Protein AF-A0A9E5R9G7-F1 (afdb_monomer)

Secondary structure (DSSP, 8-state):
--EEE-TTS-HHHHHHHHHHHHHTT---EEESS-----HHHHHHHBPPTT--TTT--TTEEEEEES--HHHH-HHHHHHHHHHHHHTPEEEEEESS--GGGG---SSS---EEEEE--TT-HHHHHHHHHHHHHHHS---HHHHTT-TTHHHHHHHHTTSPP-TTSHHHHHHHHH-SEEEEEE--TT--HHHHHHHHHHHHHHHHHHT-SSSTT-EEEE---

Structure (mmCIF, N/CA/C/O backbone):
data_AF-A0A9E5R9G7-F1
#
_entry.id   AF-A0A9E5R9G7-F1
#
loop_
_atom_site.group_PDB
_atom_site.id
_atom_site.type_symbol
_atom_site.label_atom_id
_atom_site.label_alt_id
_atom_site.label_comp_id
_atom_site.label_asym_id
_atom_site.label_entity_id
_atom_site.label_seq_id
_atom_site.pdbx_PDB_ins_code
_atom_site.Cartn_x
_atom_site.Cartn_y
_atom_site.Cartn_z
_atom_site.occupancy
_atom_site.B_iso_or_equiv
_atom_site.auth_seq_id
_atom_site.auth_comp_id
_atom_site.auth_asym_id
_atom_site.auth_atom_id
_atom_site.pdbx_PDB_model_num
ATOM 1 N N . MET A 1 1 ? -28.886 3.878 21.773 1.00 83.25 1 MET A N 1
ATOM 2 C CA . MET A 1 1 ? -27.553 3.932 22.419 1.00 83.25 1 MET A CA 1
ATOM 3 C C . MET A 1 1 ? -26.495 3.639 21.366 1.00 83.25 1 MET A C 1
ATOM 5 O O . MET A 1 1 ? -26.815 2.933 20.422 1.00 83.25 1 MET A O 1
ATOM 9 N N . GLY A 1 2 ? -25.285 4.171 21.476 1.00 92.81 2 GLY A N 1
ATOM 10 C CA . GLY A 1 2 ? -24.164 3.825 20.600 1.00 92.81 2 GLY A CA 1
ATOM 11 C C . GLY A 1 2 ? -22.859 3.977 21.368 1.00 92.81 2 GLY A C 1
ATOM 12 O O . GLY A 1 2 ? -22.852 4.651 22.399 1.00 92.81 2 GLY A O 1
ATOM 13 N N . ALA A 1 3 ? -21.794 3.341 20.895 1.00 94.75 3 AL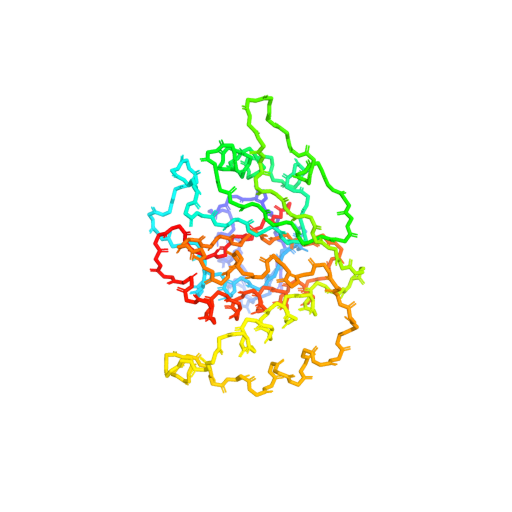A A N 1
ATOM 14 C CA . ALA A 1 3 ? -20.479 3.437 21.513 1.00 94.75 3 ALA A CA 1
ATOM 15 C C . ALA A 1 3 ? -19.427 3.873 20.499 1.00 94.75 3 ALA A C 1
ATOM 17 O O . ALA A 1 3 ? -19.496 3.516 19.324 1.00 94.75 3 ALA A O 1
ATOM 18 N N . VAL A 1 4 ? -18.449 4.635 20.980 1.00 93.81 4 VAL A N 1
ATOM 19 C CA . VAL A 1 4 ? -17.261 5.024 20.224 1.00 93.81 4 VAL A CA 1
ATOM 20 C C . VAL A 1 4 ? -16.042 4.564 21.009 1.00 93.81 4 VAL A C 1
ATOM 22 O O . VAL A 1 4 ? -15.953 4.834 22.206 1.00 93.81 4 VAL A O 1
ATOM 25 N N . ALA A 1 5 ? -15.126 3.870 20.343 1.00 93.62 5 ALA A N 1
ATOM 26 C CA . ALA A 1 5 ? -13.900 3.349 20.938 1.00 93.62 5 ALA A CA 1
ATOM 27 C C . ALA A 1 5 ? -12.665 3.765 20.138 1.00 93.62 5 ALA A C 1
ATOM 29 O O . ALA A 1 5 ? -12.745 4.006 18.936 1.00 93.62 5 ALA A O 1
ATOM 30 N N . GLY A 1 6 ? -11.520 3.841 20.813 1.00 91.00 6 GLY A N 1
ATOM 31 C CA . GLY A 1 6 ? -10.232 4.117 20.182 1.00 91.00 6 GLY A CA 1
ATOM 32 C C . GLY A 1 6 ? -9.330 2.885 20.117 1.00 91.00 6 GLY A C 1
ATOM 33 O O . GLY A 1 6 ? -9.597 1.890 20.793 1.00 91.00 6 GLY A O 1
ATOM 34 N N . PRO A 1 7 ? -8.226 2.967 19.357 1.00 86.50 7 PRO A N 1
ATOM 35 C CA . PRO A 1 7 ? -7.309 1.846 19.131 1.00 86.50 7 PRO A CA 1
ATOM 36 C C . PRO A 1 7 ? -6.509 1.427 20.375 1.00 86.50 7 PRO A C 1
ATOM 38 O O . PRO A 1 7 ? -5.865 0.386 20.368 1.00 86.50 7 PRO A O 1
ATOM 41 N N . MET A 1 8 ? -6.543 2.221 21.450 1.00 90.31 8 MET A N 1
ATOM 42 C CA . MET A 1 8 ? -5.817 1.937 22.695 1.00 90.31 8 MET A CA 1
ATOM 43 C C . MET A 1 8 ? -6.514 0.909 23.599 1.00 90.31 8 MET A C 1
ATOM 45 O O . MET A 1 8 ? -5.930 0.498 24.600 1.00 90.31 8 MET A O 1
ATOM 49 N N . LEU A 1 9 ? -7.760 0.530 23.295 1.00 93.25 9 LEU A N 1
ATOM 50 C CA . LEU A 1 9 ? -8.469 -0.509 24.040 1.00 93.25 9 LEU A CA 1
ATOM 51 C C . LEU A 1 9 ? -7.987 -1.901 23.629 1.00 93.25 9 LEU A C 1
ATOM 53 O O . LEU A 1 9 ? -7.652 -2.137 22.468 1.00 93.25 9 LEU A O 1
ATOM 57 N N . SER A 1 10 ? -7.979 -2.829 24.587 1.00 95.06 10 SER A N 1
ATOM 58 C CA . SER A 1 10 ? -7.677 -4.230 24.300 1.00 95.06 10 SER A CA 1
ATOM 59 C C . SER A 1 10 ? -8.765 -4.862 23.424 1.00 95.06 10 SER A C 1
ATOM 61 O O . SER A 1 10 ? -9.901 -4.381 23.363 1.00 95.06 10 SER A O 1
ATOM 63 N N . ASN A 1 11 ? -8.437 -5.969 22.753 1.00 93.88 11 ASN A N 1
ATOM 64 C CA . ASN A 1 11 ? -9.429 -6.714 21.974 1.00 93.88 11 ASN A CA 1
ATOM 65 C C . ASN A 1 11 ? -10.562 -7.237 22.869 1.00 93.88 11 ASN A C 1
ATOM 67 O O . ASN A 1 11 ? -11.709 -7.296 22.432 1.00 93.88 11 ASN A O 1
ATOM 71 N N . GLU A 1 12 ? -10.245 -7.584 24.115 1.00 96.94 12 GLU A N 1
ATOM 72 C CA . GLU A 1 12 ? -11.189 -8.006 25.143 1.00 96.94 12 GLU A CA 1
ATOM 73 C C . GLU A 1 12 ? -12.138 -6.863 25.533 1.00 96.94 12 GLU A C 1
ATOM 75 O O . GLU A 1 12 ? -13.352 -7.051 25.509 1.00 96.94 12 GLU A O 1
ATOM 80 N N . ASP A 1 13 ? -11.622 -5.658 25.794 1.00 96.31 13 ASP A N 1
ATOM 81 C CA . ASP A 1 13 ? -12.456 -4.491 26.124 1.00 96.31 13 ASP A CA 1
ATOM 82 C C . ASP A 1 13 ? -13.362 -4.088 24.953 1.00 96.31 13 ASP A C 1
ATOM 84 O O . ASP A 1 13 ? -14.533 -3.751 25.143 1.00 96.31 13 ASP A O 1
ATOM 88 N N . LEU A 1 14 ? -12.836 -4.135 23.723 1.00 94.94 14 LEU A N 1
ATOM 89 C CA . LEU A 1 14 ? -13.618 -3.882 22.511 1.00 94.94 14 LEU A CA 1
ATOM 90 C C . LEU A 1 14 ? -14.724 -4.928 22.328 1.00 94.94 14 LEU A C 1
ATOM 92 O O . LEU A 1 14 ? -15.830 -4.587 21.894 1.00 94.94 14 LEU A O 1
ATOM 96 N N . TRP A 1 15 ? -14.447 -6.187 22.672 1.00 94.94 15 TRP A N 1
ATOM 97 C CA . TRP A 1 15 ? -15.437 -7.257 22.647 1.00 94.94 15 TRP A CA 1
ATOM 98 C C . TRP A 1 15 ? -16.536 -7.024 23.688 1.00 94.94 15 TRP A C 1
ATOM 100 O O . TRP A 1 15 ? -17.712 -7.040 23.332 1.00 94.94 15 TRP A O 1
ATOM 110 N N . GLU A 1 16 ? -16.183 -6.712 24.934 1.00 96.38 16 GLU A N 1
ATOM 111 C CA . GLU A 1 16 ? -17.160 -6.421 25.993 1.00 96.38 16 GLU A CA 1
ATOM 112 C C . GLU A 1 16 ? -18.019 -5.192 25.667 1.00 96.38 16 GLU A C 1
ATOM 114 O O . GLU A 1 16 ? -19.243 -5.209 25.829 1.00 96.38 16 GLU A O 1
ATOM 119 N N . LEU A 1 17 ? -17.409 -4.132 25.129 1.00 95.25 17 LEU A N 1
ATOM 120 C CA . LEU A 1 17 ? -18.133 -2.940 24.693 1.00 95.25 17 LEU A CA 1
ATOM 121 C C . LEU A 1 17 ? -19.161 -3.272 23.607 1.00 95.25 17 LEU A C 1
ATOM 123 O O . LEU A 1 17 ? -20.297 -2.794 23.659 1.00 95.25 17 LEU A O 1
ATOM 127 N N . ARG A 1 18 ? -18.781 -4.108 22.635 1.00 95.44 18 ARG A N 1
ATOM 128 C CA . ARG A 1 18 ? -19.701 -4.605 21.611 1.00 95.44 18 ARG A CA 1
ATOM 129 C C . ARG A 1 18 ? -20.856 -5.383 22.242 1.00 95.44 18 ARG A C 1
ATOM 131 O O . ARG A 1 18 ? -22.008 -5.090 21.924 1.00 95.44 18 ARG A O 1
ATOM 138 N N . GLN A 1 19 ? -20.565 -6.322 23.141 1.00 96.19 19 GLN A N 1
ATOM 139 C CA . GLN A 1 19 ? -21.587 -7.128 23.814 1.00 96.19 19 GLN A CA 1
ATOM 140 C C . GLN A 1 19 ? -22.582 -6.245 24.580 1.00 96.19 19 GLN A C 1
ATOM 142 O O . GLN A 1 19 ? -23.789 -6.453 24.480 1.00 96.19 19 GLN A O 1
ATOM 147 N N . LEU A 1 20 ? -22.102 -5.217 25.288 1.00 95.50 20 LEU A N 1
ATOM 148 C CA . LEU A 1 20 ? -22.949 -4.258 26.000 1.00 95.50 20 LEU A CA 1
ATOM 149 C C . LEU A 1 20 ? -23.896 -3.502 25.053 1.00 95.50 20 LEU A C 1
ATOM 151 O O . LEU A 1 20 ? -25.087 -3.371 25.341 1.00 95.50 20 LEU A O 1
ATOM 155 N N . VAL A 1 21 ? -23.381 -3.007 23.923 1.00 96.56 21 VAL A N 1
ATOM 156 C CA . VAL A 1 21 ? -24.174 -2.273 22.918 1.00 96.56 21 VAL A CA 1
ATOM 157 C C . VAL A 1 21 ? -25.236 -3.174 22.282 1.00 96.56 21 VAL A C 1
ATOM 159 O O . VAL A 1 21 ? -26.380 -2.743 22.108 1.00 96.56 21 VAL A O 1
ATOM 162 N N . GLU A 1 22 ? -24.886 -4.427 21.988 1.00 96.25 22 GLU A N 1
ATOM 163 C CA . GLU A 1 22 ? -25.811 -5.418 21.432 1.00 96.25 22 GLU A CA 1
ATOM 164 C C . GLU A 1 22 ? -26.895 -5.828 22.448 1.00 96.25 22 GLU A C 1
ATOM 166 O O . GLU A 1 22 ? -28.068 -5.925 22.083 1.00 96.25 22 GLU A O 1
ATOM 171 N N . GLN A 1 23 ? -26.553 -5.984 23.734 1.00 96.44 23 GLN A N 1
ATOM 172 C CA . GLN A 1 23 ? -27.505 -6.347 24.798 1.00 96.44 23 GLN A CA 1
ATOM 173 C C . GLN A 1 23 ? -28.609 -5.306 25.015 1.00 96.44 23 GLN A C 1
ATOM 175 O O . GLN A 1 23 ? -29.734 -5.662 25.365 1.00 96.44 23 GLN A O 1
ATOM 180 N N . VAL A 1 24 ? -28.324 -4.025 24.772 1.00 95.25 24 VAL A N 1
ATOM 181 C CA . VAL A 1 24 ? -29.332 -2.950 24.824 1.00 95.25 24 VAL A CA 1
ATOM 182 C C . VAL A 1 24 ? -30.081 -2.764 23.495 1.00 95.25 24 VAL A C 1
ATOM 184 O O . VAL A 1 24 ? -30.788 -1.770 23.316 1.00 95.25 24 VAL A O 1
ATOM 187 N N . GLY A 1 25 ? -29.924 -3.699 22.551 1.00 95.88 25 GLY A N 1
ATOM 188 C CA . GLY A 1 25 ? -30.630 -3.718 21.270 1.00 95.88 25 GLY A CA 1
ATOM 189 C C . GLY A 1 25 ? -30.097 -2.727 20.235 1.00 95.88 25 GLY A C 1
ATOM 190 O O . GLY A 1 25 ? -30.850 -2.305 19.358 1.00 95.88 25 GLY A O 1
ATOM 191 N N . SER A 1 26 ? -28.830 -2.314 20.329 1.00 95.94 26 SER A N 1
ATOM 192 C CA . SER A 1 26 ? -28.201 -1.412 19.360 1.00 95.94 26 SER A CA 1
ATOM 193 C C . SER A 1 26 ? -27.065 -2.088 18.596 1.00 95.94 26 SER A C 1
ATOM 195 O O . SER A 1 26 ? -26.476 -3.059 19.051 1.00 95.94 26 SER A O 1
ATOM 197 N N . GLN A 1 27 ? -26.740 -1.544 17.425 1.00 93.25 27 GLN A N 1
ATOM 198 C CA . GLN A 1 27 ? -25.591 -1.947 16.604 1.00 93.25 27 GLN A CA 1
ATOM 199 C C . GLN A 1 27 ? -24.703 -0.749 16.227 1.00 93.25 27 GLN A C 1
ATOM 201 O O . GLN A 1 27 ? -23.824 -0.853 15.378 1.00 93.25 27 GLN A O 1
ATOM 206 N N . HIS A 1 28 ? -24.935 0.416 16.842 1.00 95.00 28 HIS A N 1
ATOM 207 C CA . HIS A 1 28 ? -24.196 1.638 16.536 1.00 95.00 28 HIS A CA 1
ATOM 208 C C . HIS A 1 28 ? -22.829 1.638 17.227 1.00 95.00 28 HIS A C 1
ATOM 210 O O . HIS A 1 28 ? -22.699 2.091 18.368 1.00 95.00 28 HIS A O 1
ATOM 216 N N . LEU A 1 29 ? -21.822 1.137 16.515 1.00 92.38 29 LEU A N 1
ATOM 217 C CA . LEU A 1 29 ? -20.419 1.157 16.915 1.00 92.38 29 LEU A CA 1
ATOM 218 C C . LEU A 1 29 ? -19.639 2.114 16.012 1.00 92.38 29 LEU A C 1
ATOM 220 O O . LEU A 1 29 ? -19.759 2.063 14.790 1.00 92.38 29 LEU A O 1
ATOM 224 N N . GLY A 1 30 ? -18.843 2.983 16.625 1.00 90.56 30 GLY A N 1
ATOM 225 C CA . GLY A 1 30 ? -17.926 3.889 15.948 1.00 90.56 30 GLY A CA 1
ATOM 226 C C . GLY A 1 30 ? -16.498 3.720 16.454 1.00 90.56 30 GLY A C 1
ATOM 227 O O . GLY A 1 30 ? -16.266 3.315 17.593 1.00 90.56 30 GLY A O 1
ATOM 228 N N . VAL A 1 31 ? -15.537 4.073 15.607 1.00 89.38 31 VAL A N 1
ATOM 229 C CA . VAL A 1 31 ? -14.124 4.184 15.977 1.00 89.38 31 VAL A CA 1
ATOM 230 C C . VAL A 1 31 ? -13.721 5.652 15.961 1.00 89.38 31 VAL A C 1
ATOM 232 O O . VAL A 1 31 ? -14.108 6.392 15.056 1.00 89.38 31 VAL A O 1
ATOM 235 N N . TYR A 1 32 ? -12.950 6.076 16.960 1.00 88.88 32 TYR A N 1
ATOM 236 C CA . TYR A 1 32 ? -12.326 7.392 16.981 1.00 88.88 32 TYR A CA 1
ATOM 237 C C . TYR A 1 32 ? -10.899 7.331 17.560 1.00 88.88 32 TYR A C 1
ATOM 239 O O . TYR A 1 32 ? -10.727 6.831 18.674 1.00 88.88 32 TYR A O 1
ATOM 247 N N . PRO A 1 33 ? -9.893 7.894 16.867 1.00 87.94 33 PRO A N 1
ATOM 248 C CA . PRO A 1 33 ? -9.988 8.503 15.539 1.00 87.94 33 PRO A CA 1
ATOM 249 C C . PRO A 1 33 ? -10.172 7.440 14.445 1.00 87.94 33 PRO A C 1
ATOM 251 O O . PRO A 1 33 ? -9.578 6.369 14.500 1.00 87.94 33 PRO A O 1
ATOM 254 N N . ALA A 1 34 ? -11.006 7.732 13.446 1.00 86.56 34 ALA A N 1
ATOM 255 C CA . ALA A 1 34 ? -11.108 6.905 12.249 1.00 86.56 34 ALA A CA 1
ATOM 256 C C . ALA A 1 34 ? -10.069 7.396 11.236 1.00 86.56 34 ALA A C 1
ATOM 258 O O . ALA A 1 34 ? -10.268 8.421 10.586 1.00 86.56 34 ALA A O 1
ATOM 259 N N . THR A 1 35 ? -8.945 6.687 11.153 1.00 83.19 35 THR A N 1
ATOM 260 C CA . THR A 1 35 ? -7.810 7.029 10.280 1.00 83.19 35 THR A CA 1
ATOM 261 C C . THR A 1 35 ? -7.771 6.183 9.007 1.00 83.19 35 THR A C 1
ATOM 263 O O . THR A 1 35 ? -7.131 6.576 8.037 1.00 83.19 35 THR A O 1
ATOM 266 N N . MET A 1 36 ? -8.488 5.052 8.973 1.00 88.00 36 MET A N 1
ATOM 267 C CA . MET A 1 36 ? -8.476 4.098 7.860 1.00 88.00 36 MET A CA 1
ATOM 268 C C . MET A 1 36 ? -9.862 3.511 7.561 1.00 88.00 36 MET A C 1
ATOM 270 O O . MET A 1 36 ? -10.744 3.451 8.417 1.00 88.00 36 MET A O 1
ATOM 274 N N . SER A 1 37 ? -10.030 3.027 6.333 1.00 90.88 37 SER A N 1
ATOM 275 C CA . SER A 1 37 ? -11.251 2.414 5.785 1.00 90.88 37 SER A CA 1
ATOM 276 C C . SER A 1 37 ? -10.901 1.384 4.694 1.00 90.88 37 SER A C 1
ATOM 278 O O . SER A 1 37 ? -9.733 1.226 4.344 1.00 90.88 37 SER A O 1
ATOM 280 N N . GLY A 1 38 ? -11.889 0.674 4.137 1.00 89.00 38 GLY A N 1
ATOM 281 C CA . GLY A 1 38 ? -11.654 -0.295 3.053 1.00 89.00 38 GLY A CA 1
ATOM 282 C C . GLY A 1 38 ? -11.053 -1.627 3.521 1.00 89.00 38 GLY A C 1
ATOM 283 O O . GLY A 1 38 ? -10.387 -2.322 2.750 1.00 89.00 38 GLY A O 1
ATOM 284 N N . TRP A 1 39 ? -11.260 -1.991 4.791 1.00 89.56 39 TRP A N 1
ATOM 285 C CA . TRP A 1 39 ? -10.714 -3.211 5.397 1.00 89.56 39 TRP A CA 1
ATOM 286 C C . TRP A 1 39 ? -11.217 -4.497 4.726 1.00 89.56 39 TRP A C 1
ATOM 288 O O . TRP A 1 39 ? -10.521 -5.512 4.707 1.00 89.56 39 TRP A O 1
ATOM 298 N N . GLU A 1 40 ? -12.399 -4.450 4.110 1.00 92.94 40 GLU A N 1
ATOM 299 C CA . GLU A 1 40 ? -12.952 -5.545 3.315 1.00 92.94 40 GLU A CA 1
ATOM 300 C C . GLU A 1 40 ? -12.032 -5.959 2.155 1.00 92.94 40 GLU A C 1
ATOM 302 O O . GLU A 1 40 ? -12.015 -7.127 1.768 1.00 92.94 40 GLU A O 1
ATOM 307 N N . VAL A 1 41 ? -11.218 -5.033 1.634 1.00 94.31 41 VAL A N 1
ATOM 308 C CA . VAL A 1 41 ? -10.246 -5.325 0.573 1.00 94.31 41 VAL A CA 1
ATOM 309 C C . VAL A 1 41 ? -9.054 -6.104 1.130 1.00 94.31 41 VAL A C 1
ATOM 311 O O . VAL A 1 41 ? -8.591 -7.060 0.510 1.00 94.31 41 VAL A O 1
ATOM 314 N N . VAL A 1 42 ? -8.594 -5.771 2.338 1.00 92.81 42 VAL A N 1
ATOM 315 C CA . VAL A 1 42 ? -7.483 -6.468 3.015 1.00 92.81 42 VAL A CA 1
ATOM 316 C C . VAL A 1 42 ? -7.830 -7.931 3.269 1.00 92.81 42 VAL A C 1
ATOM 318 O O . VAL A 1 42 ? -6.979 -8.802 3.122 1.00 92.81 42 VAL A O 1
ATOM 321 N N . GLN A 1 43 ? -9.091 -8.233 3.578 1.00 91.62 43 GLN A N 1
ATOM 322 C CA . GLN A 1 43 ? -9.544 -9.617 3.739 1.00 91.62 43 GLN A CA 1
ATOM 323 C C . GLN A 1 43 ? -9.424 -10.446 2.449 1.00 91.62 43 GLN A C 1
ATOM 325 O O . GLN A 1 43 ? -9.333 -11.669 2.519 1.00 91.62 43 GLN A O 1
ATOM 330 N N . GLN A 1 44 ? -9.416 -9.796 1.282 1.00 92.12 44 GLN A N 1
ATOM 331 C CA . GLN A 1 44 ? -9.349 -10.454 -0.025 1.00 92.12 44 GLN A CA 1
ATOM 332 C C . GLN A 1 44 ? -7.919 -10.536 -0.567 1.00 92.12 44 GLN A C 1
ATOM 334 O O . GLN A 1 44 ? -7.534 -11.555 -1.138 1.00 92.12 44 GLN A O 1
ATOM 339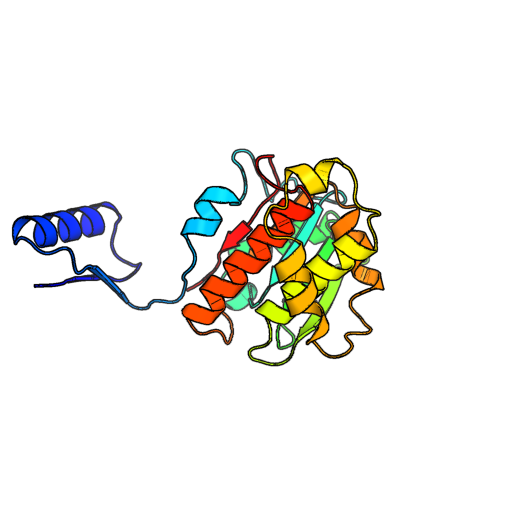 N N . VAL A 1 45 ? -7.138 -9.461 -0.411 1.00 95.56 45 VAL A N 1
ATOM 340 C CA . VAL A 1 45 ? -5.818 -9.304 -1.052 1.00 95.56 45 VAL A CA 1
ATOM 341 C C . VAL A 1 45 ? -4.693 -8.956 -0.078 1.00 95.56 45 VAL A C 1
ATOM 343 O O . VAL A 1 45 ? -3.609 -8.556 -0.503 1.00 95.56 45 VAL A O 1
ATOM 346 N N . GLY A 1 46 ? -4.939 -9.056 1.227 1.00 95.75 46 GLY A N 1
ATOM 347 C CA . GLY A 1 46 ? -3.939 -8.792 2.255 1.00 95.75 46 GLY A CA 1
ATOM 348 C C . GLY A 1 46 ? -2.700 -9.671 2.098 1.00 95.75 46 GLY A C 1
ATOM 349 O O . GLY A 1 46 ? -2.753 -10.740 1.483 1.00 95.75 46 GLY A O 1
ATOM 350 N N . VAL A 1 47 ? -1.576 -9.213 2.654 1.00 95.12 47 VAL A N 1
ATOM 351 C CA . VAL A 1 47 ? -0.316 -9.965 2.609 1.00 95.12 47 VAL A CA 1
ATOM 352 C C . VAL A 1 47 ? -0.526 -11.392 3.122 1.00 95.12 47 VAL A C 1
ATOM 354 O O . VAL A 1 47 ? -0.974 -11.610 4.249 1.00 95.12 47 VAL A O 1
ATOM 357 N N . ALA A 1 48 ? -0.216 -12.376 2.275 1.00 92.50 48 ALA A N 1
ATOM 358 C CA . ALA A 1 48 ? -0.557 -13.765 2.552 1.00 92.50 48 ALA A CA 1
ATOM 359 C C . ALA A 1 48 ? 0.230 -14.344 3.740 1.00 92.50 48 ALA A C 1
ATOM 361 O O . ALA A 1 48 ? 1.342 -13.915 4.073 1.00 92.50 48 ALA A O 1
ATOM 362 N N . ARG A 1 49 ? -0.319 -15.395 4.354 1.00 91.81 49 ARG A N 1
ATOM 363 C CA . ARG A 1 49 ? 0.359 -16.142 5.420 1.00 91.81 49 ARG A CA 1
ATOM 364 C C . ARG A 1 49 ? 1.706 -16.687 4.930 1.00 91.81 49 ARG A C 1
ATOM 366 O O . ARG A 1 49 ? 1.810 -17.187 3.815 1.00 91.81 49 ARG A O 1
ATOM 373 N N . GLY A 1 50 ? 2.718 -16.629 5.795 1.00 91.31 50 GLY A N 1
ATOM 374 C CA . GLY A 1 50 ? 4.078 -17.081 5.481 1.00 91.31 50 GLY A CA 1
ATOM 375 C C . GLY A 1 50 ? 4.962 -16.011 4.835 1.00 91.31 50 GLY A C 1
ATOM 376 O O . GLY A 1 50 ? 6.128 -16.284 4.581 1.00 91.31 50 GLY A O 1
ATOM 377 N N . SER A 1 51 ? 4.441 -14.802 4.602 1.00 93.06 51 SER A N 1
ATOM 378 C CA . SER A 1 51 ? 5.246 -13.667 4.139 1.00 93.06 51 SER A CA 1
ATOM 379 C C . SER A 1 51 ? 6.231 -13.202 5.210 1.00 93.06 51 SER A C 1
ATOM 381 O O . SER A 1 51 ? 5.861 -13.077 6.380 1.00 93.06 51 SER A O 1
ATOM 383 N N . ASN A 1 52 ? 7.461 -12.882 4.809 1.00 90.25 52 ASN A N 1
ATOM 384 C CA . ASN A 1 52 ? 8.495 -12.407 5.721 1.00 90.25 52 ASN A CA 1
ATOM 385 C C . ASN A 1 52 ? 9.334 -11.292 5.088 1.00 90.25 52 ASN A C 1
ATOM 387 O O . ASN A 1 52 ? 10.151 -11.516 4.199 1.00 90.25 52 ASN A O 1
ATOM 391 N N . PHE A 1 53 ? 9.184 -10.077 5.614 1.00 88.25 53 PHE A N 1
ATOM 392 C CA . PHE A 1 53 ? 9.932 -8.907 5.149 1.00 88.25 53 PHE A CA 1
ATOM 393 C C . PHE A 1 53 ? 11.433 -8.999 5.423 1.00 88.25 53 PHE A C 1
ATOM 395 O O . PHE A 1 53 ? 12.194 -8.244 4.827 1.00 88.25 53 PHE A O 1
ATOM 402 N N . SER A 1 54 ? 11.881 -9.895 6.306 1.00 88.25 54 SER A N 1
ATOM 403 C CA . SER A 1 54 ? 13.310 -10.135 6.542 1.00 88.25 54 SER A CA 1
ATOM 404 C C . SER A 1 54 ? 13.984 -10.877 5.387 1.00 88.25 54 SER A C 1
ATOM 406 O O . SER A 1 54 ? 15.189 -10.719 5.208 1.00 88.25 54 SER A O 1
ATOM 408 N N . ASP A 1 55 ? 13.213 -11.610 4.580 1.00 90.94 55 ASP A N 1
ATOM 409 C CA . ASP A 1 55 ? 13.739 -12.465 3.509 1.00 90.94 55 ASP A CA 1
ATOM 410 C C . ASP A 1 55 ? 13.645 -11.792 2.128 1.00 90.94 55 ASP A C 1
ATOM 412 O O . ASP A 1 55 ? 14.317 -12.204 1.188 1.00 90.94 55 ASP A O 1
ATOM 416 N N . MET A 1 56 ? 12.857 -10.716 2.008 1.00 94.12 56 MET A N 1
ATOM 417 C CA . MET A 1 56 ? 12.645 -9.991 0.747 1.00 94.12 56 MET A CA 1
ATOM 418 C C . MET A 1 56 ? 13.948 -9.403 0.192 1.00 94.12 56 MET A C 1
ATOM 420 O O . MET A 1 56 ? 14.702 -8.756 0.933 1.00 94.12 56 MET A O 1
ATOM 424 N N . GLY A 1 57 ? 14.184 -9.593 -1.108 1.00 93.25 57 GLY A N 1
ATOM 425 C CA . GLY A 1 57 ? 15.376 -9.150 -1.828 1.00 93.25 57 GLY A CA 1
ATOM 426 C C . GLY A 1 57 ? 15.054 -8.752 -3.270 1.00 93.25 57 GLY A C 1
ATOM 427 O O . GLY A 1 57 ? 14.015 -8.160 -3.531 1.00 93.25 57 GLY A O 1
ATOM 428 N N . ALA A 1 58 ? 15.958 -9.036 -4.211 1.00 93.88 58 ALA A N 1
ATOM 429 C CA . ALA A 1 58 ? 15.885 -8.549 -5.598 1.00 93.88 58 ALA A CA 1
ATOM 430 C C . ALA A 1 58 ? 14.671 -9.028 -6.420 1.00 93.88 58 ALA A 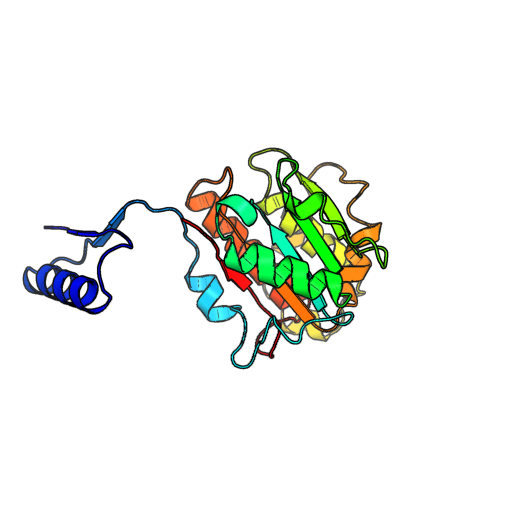C 1
ATOM 432 O O . ALA A 1 58 ? 14.364 -8.444 -7.456 1.00 93.88 58 ALA A O 1
ATOM 433 N N . ASP A 1 59 ? 13.993 -10.071 -5.960 1.00 94.44 59 ASP A N 1
ATOM 434 C CA . ASP A 1 59 ? 12.757 -10.632 -6.512 1.00 94.44 59 ASP A CA 1
ATOM 435 C C . ASP A 1 59 ? 11.500 -9.824 -6.131 1.00 94.44 59 ASP A C 1
ATOM 437 O O . ASP A 1 59 ? 10.425 -10.008 -6.706 1.00 94.44 59 ASP A O 1
ATOM 441 N N . THR A 1 60 ? 11.638 -8.931 -5.149 1.00 96.44 60 THR A N 1
ATOM 442 C CA . THR A 1 60 ? 10.536 -8.222 -4.513 1.00 96.44 60 THR A CA 1
ATOM 443 C C . THR A 1 60 ? 10.488 -6.759 -4.941 1.00 96.44 60 THR A C 1
ATOM 445 O O . THR A 1 60 ? 11.489 -6.040 -4.888 1.00 96.44 60 THR A O 1
ATOM 448 N N . THR A 1 61 ? 9.290 -6.290 -5.279 1.00 96.69 61 THR A N 1
ATOM 449 C CA . THR A 1 61 ? 8.951 -4.872 -5.374 1.00 96.69 61 THR A CA 1
ATOM 450 C C . THR A 1 61 ? 8.066 -4.484 -4.190 1.00 96.69 61 THR A C 1
ATOM 452 O O . THR A 1 61 ? 7.043 -5.114 -3.924 1.00 96.69 61 THR A O 1
ATOM 455 N N . VAL A 1 62 ? 8.452 -3.428 -3.476 1.00 97.00 62 VAL A N 1
ATOM 456 C CA . VAL A 1 62 ? 7.647 -2.786 -2.434 1.00 97.00 62 VAL A CA 1
ATOM 457 C C . VAL A 1 62 ? 7.120 -1.467 -2.987 1.00 97.00 62 VAL A C 1
ATOM 459 O O . VAL A 1 62 ? 7.896 -0.566 -3.309 1.00 97.00 62 VAL A O 1
ATOM 462 N N . LEU A 1 63 ? 5.800 -1.358 -3.103 1.00 97.44 63 LEU A N 1
ATOM 463 C CA . LEU A 1 63 ? 5.099 -0.146 -3.508 1.00 97.44 63 LEU A CA 1
ATOM 464 C C . LEU A 1 63 ? 4.504 0.523 -2.265 1.00 97.44 63 LEU A C 1
ATOM 466 O O . LEU A 1 63 ? 3.629 -0.046 -1.624 1.00 97.44 63 LEU A O 1
ATOM 470 N N . VAL A 1 64 ? 4.966 1.721 -1.921 1.00 97.56 64 VAL A N 1
ATOM 471 C CA . VAL A 1 64 ? 4.449 2.509 -0.792 1.00 97.56 64 VAL A CA 1
ATOM 472 C C . VAL A 1 64 ? 3.598 3.643 -1.339 1.00 97.56 64 VAL A C 1
ATOM 474 O O . VAL A 1 64 ? 4.083 4.412 -2.167 1.00 97.56 64 VAL A O 1
ATOM 477 N N . ILE A 1 65 ? 2.340 3.737 -0.912 1.00 96.69 65 ILE A N 1
ATOM 478 C CA . ILE A 1 65 ? 1.367 4.696 -1.445 1.00 96.69 65 ILE A CA 1
ATOM 479 C C . ILE A 1 65 ? 0.745 5.504 -0.315 1.00 96.69 65 ILE A C 1
ATOM 481 O O . ILE A 1 65 ? 0.318 4.921 0.681 1.00 96.69 65 ILE A O 1
ATOM 485 N N . ALA A 1 66 ? 0.635 6.820 -0.512 1.00 95.56 66 ALA A N 1
ATOM 486 C CA . ALA A 1 66 ? -0.024 7.746 0.410 1.00 95.56 66 ALA A CA 1
ATOM 487 C C . ALA A 1 66 ? 0.451 7.583 1.866 1.00 95.56 66 ALA A C 1
ATOM 489 O O . ALA A 1 66 ? -0.363 7.577 2.787 1.00 95.56 66 ALA A O 1
ATOM 490 N N . SER A 1 67 ? 1.755 7.380 2.068 1.00 95.62 67 SER A N 1
ATOM 491 C CA . SER A 1 67 ? 2.312 7.130 3.397 1.00 95.62 67 SER A CA 1
ATOM 492 C C . SER A 1 67 ? 3.715 7.695 3.552 1.00 95.62 67 SER A C 1
ATOM 494 O O . SER A 1 67 ? 4.598 7.471 2.712 1.00 95.62 67 SER A O 1
ATOM 496 N N . ASP A 1 68 ? 3.928 8.347 4.692 1.00 95.00 68 ASP A N 1
ATOM 497 C CA . ASP A 1 68 ? 5.245 8.658 5.232 1.00 95.00 68 ASP A CA 1
ATOM 498 C C . ASP A 1 68 ? 5.616 7.628 6.304 1.00 95.00 68 ASP A C 1
ATOM 500 O O . ASP A 1 68 ? 5.433 7.850 7.499 1.00 95.00 68 ASP A O 1
ATOM 504 N N . LEU A 1 69 ? 6.123 6.466 5.877 1.00 95.06 69 LEU A N 1
ATOM 505 C CA . LEU A 1 69 ? 6.371 5.340 6.789 1.00 95.06 69 LEU A CA 1
ATOM 506 C C . LEU A 1 69 ? 7.279 5.684 7.966 1.00 95.06 69 LEU A C 1
ATOM 508 O O . LEU A 1 69 ? 7.221 4.999 8.980 1.00 95.06 69 LEU A O 1
ATOM 512 N N . GLU A 1 70 ? 8.161 6.670 7.833 1.00 93.50 70 GLU A N 1
ATOM 513 C CA . GLU A 1 70 ? 9.027 7.037 8.947 1.00 93.50 70 GLU A CA 1
ATOM 514 C C . GLU A 1 70 ? 8.237 7.623 10.110 1.00 93.50 70 GLU A C 1
ATOM 516 O O . GLU A 1 70 ? 8.493 7.260 11.255 1.00 93.50 70 GLU A O 1
ATOM 521 N N . GLU A 1 71 ? 7.275 8.486 9.804 1.00 92.69 71 GLU A N 1
ATOM 522 C CA . GLU A 1 71 ? 6.418 9.108 10.802 1.00 92.69 71 GLU A CA 1
ATOM 523 C C . GLU A 1 71 ? 5.303 8.135 11.204 1.00 92.69 71 GLU A C 1
ATOM 525 O O . GLU A 1 71 ? 5.156 7.814 12.379 1.00 92.69 71 GLU A O 1
ATOM 530 N N . GLU A 1 72 ? 4.570 7.584 10.233 1.00 91.50 72 GLU A N 1
ATOM 531 C CA . GLU A 1 72 ? 3.361 6.787 10.487 1.00 91.50 72 GLU A CA 1
ATOM 532 C C . GLU A 1 72 ? 3.656 5.387 11.035 1.00 91.50 72 GLU A C 1
ATOM 534 O O . GLU A 1 72 ? 2.859 4.804 11.769 1.00 91.50 72 GLU A O 1
ATOM 539 N N . ALA A 1 73 ? 4.780 4.797 10.629 1.00 93.50 73 ALA A N 1
ATOM 540 C CA . ALA A 1 73 ? 5.009 3.370 10.783 1.00 93.50 73 ALA A CA 1
ATOM 541 C C . ALA A 1 73 ? 6.510 3.001 10.849 1.00 93.50 73 ALA A C 1
ATOM 543 O O . ALA A 1 73 ? 6.993 2.235 10.003 1.00 93.50 73 ALA A O 1
ATOM 544 N N . PRO A 1 74 ? 7.275 3.460 11.865 1.00 93.38 74 PRO A N 1
ATOM 545 C CA . PRO A 1 74 ? 8.744 3.374 11.868 1.00 93.38 74 PRO A CA 1
ATOM 546 C C . PRO A 1 74 ? 9.310 1.957 11.676 1.00 93.38 74 PRO A C 1
ATOM 548 O O . PRO A 1 74 ? 10.357 1.753 11.056 1.00 93.38 74 PRO A O 1
ATOM 551 N N . ILE A 1 75 ? 8.609 0.937 12.178 1.00 93.44 75 ILE A N 1
ATOM 552 C CA . ILE A 1 75 ? 9.002 -0.467 11.989 1.00 93.44 75 ILE A CA 1
ATOM 553 C C . ILE A 1 75 ? 8.833 -0.903 10.528 1.00 93.44 75 ILE A C 1
ATOM 555 O O . ILE A 1 75 ? 9.685 -1.622 9.999 1.00 93.44 75 ILE A O 1
ATOM 559 N N . TRP A 1 76 ? 7.771 -0.457 9.856 1.00 94.19 76 TRP A N 1
ATOM 560 C CA . TRP A 1 76 ? 7.568 -0.699 8.429 1.00 94.19 76 TRP A CA 1
ATOM 561 C C . TRP A 1 76 ? 8.588 0.058 7.580 1.00 94.19 76 TRP A C 1
ATOM 563 O O . TRP A 1 76 ? 9.087 -0.507 6.603 1.00 94.19 76 TRP A O 1
ATOM 573 N N . TRP A 1 77 ? 8.991 1.264 7.990 1.00 95.56 77 TRP A N 1
ATOM 574 C CA . TRP A 1 77 ? 10.109 1.977 7.371 1.00 95.56 77 TRP A CA 1
ATOM 575 C C . TRP A 1 77 ? 11.415 1.172 7.453 1.00 95.56 77 TRP A C 1
ATOM 577 O O . TRP A 1 77 ? 12.039 0.906 6.424 1.00 95.56 77 TRP A O 1
ATOM 587 N N . LEU A 1 78 ? 11.795 0.690 8.645 1.00 94.88 78 LEU A N 1
ATOM 588 C CA . LEU A 1 78 ? 13.013 -0.112 8.840 1.00 94.88 78 LEU A CA 1
ATOM 589 C C . LEU A 1 78 ? 13.002 -1.410 8.025 1.00 94.88 78 LEU A C 1
ATOM 591 O O . LEU A 1 78 ? 14.013 -1.775 7.415 1.00 94.88 78 LEU A O 1
ATOM 595 N N . ARG A 1 79 ? 11.863 -2.112 7.999 1.00 95.12 79 ARG A N 1
ATOM 596 C CA . ARG A 1 79 ? 11.695 -3.354 7.229 1.00 95.12 79 ARG A CA 1
ATOM 597 C C . ARG A 1 79 ? 11.809 -3.107 5.730 1.00 95.12 79 ARG A C 1
ATOM 599 O O . ARG A 1 79 ? 12.531 -3.836 5.054 1.00 95.12 79 ARG A O 1
ATOM 606 N N . THR A 1 80 ? 11.159 -2.055 5.239 1.00 95.75 80 THR A N 1
ATOM 607 C CA . THR A 1 80 ? 11.217 -1.654 3.829 1.00 95.75 80 THR A CA 1
ATOM 608 C C . THR A 1 80 ? 12.639 -1.274 3.440 1.00 95.75 80 THR A C 1
ATOM 610 O O . THR A 1 80 ? 13.185 -1.842 2.497 1.00 95.75 80 THR A O 1
ATOM 613 N N . LYS A 1 81 ? 13.294 -0.402 4.216 1.00 95.19 81 LYS A N 1
ATOM 614 C CA . LYS A 1 81 ? 14.695 -0.026 3.994 1.00 95.19 81 LYS A CA 1
ATOM 615 C C . LYS A 1 81 ? 15.603 -1.257 3.939 1.00 95.19 81 LYS A C 1
ATOM 617 O O . LYS A 1 81 ? 16.378 -1.394 2.999 1.00 95.19 81 LYS A O 1
ATOM 622 N N . SER A 1 82 ? 15.467 -2.179 4.893 1.00 94.81 82 SER A N 1
ATOM 623 C CA . SER A 1 82 ? 16.279 -3.403 4.938 1.00 94.81 82 SER A CA 1
ATOM 624 C C . SER A 1 82 ? 16.070 -4.294 3.705 1.00 94.81 82 SER A C 1
ATOM 626 O O . SER A 1 82 ? 17.034 -4.845 3.179 1.00 94.81 82 SER A O 1
ATOM 628 N N . ALA A 1 83 ? 14.833 -4.424 3.211 1.00 95.81 83 ALA A N 1
ATOM 629 C CA . ALA A 1 83 ? 14.542 -5.165 1.980 1.00 95.81 83 ALA A CA 1
ATOM 630 C C . ALA A 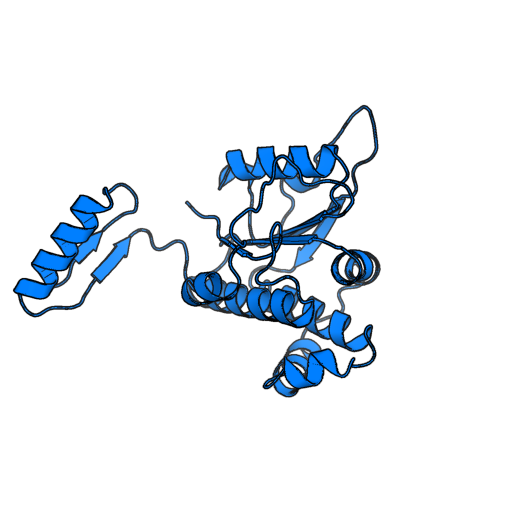1 83 ? 15.194 -4.521 0.751 1.00 95.81 83 ALA A C 1
ATOM 632 O O . ALA A 1 83 ? 15.833 -5.205 -0.053 1.00 95.81 83 ALA A O 1
ATOM 633 N N . VAL A 1 84 ? 15.119 -3.195 0.641 1.00 95.81 84 VAL A N 1
ATOM 634 C CA . VAL A 1 84 ? 15.743 -2.443 -0.456 1.00 95.81 84 VAL A CA 1
ATOM 635 C C . VAL A 1 84 ? 17.266 -2.557 -0.408 1.00 95.81 84 VAL A C 1
ATOM 637 O O . VAL A 1 84 ? 17.913 -2.788 -1.428 1.00 95.81 84 VAL A O 1
ATOM 640 N N . GLU A 1 85 ? 17.859 -2.505 0.785 1.00 95.12 85 GLU A N 1
ATOM 641 C CA . GLU A 1 85 ? 19.287 -2.764 0.983 1.00 95.12 85 GLU A CA 1
ATOM 642 C C . GLU A 1 85 ? 19.690 -4.200 0.626 1.00 95.12 85 GLU A C 1
ATOM 644 O O . GLU A 1 85 ? 20.845 -4.436 0.276 1.00 95.12 85 GLU A O 1
ATOM 649 N N . ARG A 1 86 ? 18.771 -5.171 0.626 1.00 95.06 86 ARG A N 1
ATOM 650 C CA . ARG A 1 86 ? 19.013 -6.523 0.087 1.00 95.06 86 ARG A CA 1
ATOM 651 C C . ARG A 1 86 ? 18.779 -6.636 -1.419 1.00 95.06 86 ARG A C 1
ATOM 653 O O . ARG A 1 86 ? 19.206 -7.617 -2.016 1.00 95.06 86 ARG A O 1
ATOM 660 N N . GLY A 1 87 ? 18.243 -5.599 -2.054 1.00 94.12 87 GLY A N 1
ATOM 661 C CA . GLY A 1 87 ? 18.089 -5.499 -3.505 1.00 94.12 87 GLY A CA 1
ATOM 662 C C . GLY A 1 87 ? 16.648 -5.353 -3.977 1.00 94.12 87 GLY A C 1
ATOM 663 O O . GLY A 1 87 ? 16.458 -5.199 -5.183 1.00 94.12 87 GLY A O 1
ATOM 664 N N . ALA A 1 88 ? 15.668 -5.372 -3.066 1.00 95.69 88 ALA A N 1
ATOM 665 C CA . ALA A 1 88 ? 14.275 -5.132 -3.422 1.00 95.69 88 ALA A CA 1
ATOM 666 C C . ALA A 1 88 ? 14.113 -3.782 -4.120 1.00 95.69 88 ALA A C 1
ATOM 668 O O . ALA A 1 88 ? 14.816 -2.811 -3.819 1.00 95.69 88 ALA A O 1
ATOM 669 N N . THR A 1 89 ? 13.174 -3.728 -5.055 1.00 95.81 89 THR A N 1
ATOM 670 C CA . THR A 1 89 ? 12.800 -2.478 -5.708 1.00 95.81 89 THR A CA 1
ATOM 671 C C . THR A 1 89 ? 11.817 -1.729 -4.821 1.00 95.81 89 THR A C 1
ATOM 673 O O . THR A 1 89 ? 10.813 -2.289 -4.401 1.00 95.81 89 THR A O 1
ATOM 676 N N . LEU A 1 90 ? 12.080 -0.456 -4.552 1.00 95.94 90 LEU A N 1
ATOM 677 C CA . LEU A 1 90 ? 11.151 0.449 -3.889 1.00 95.94 90 LEU A CA 1
ATOM 678 C C . LEU A 1 90 ? 10.528 1.387 -4.910 1.00 95.94 90 LEU A C 1
ATOM 680 O O . LEU A 1 90 ? 11.234 2.072 -5.650 1.00 95.94 90 LEU A O 1
ATOM 684 N N . ILE A 1 91 ? 9.207 1.469 -4.898 1.00 95.31 91 ILE A N 1
ATOM 685 C CA . ILE A 1 91 ? 8.464 2.514 -5.588 1.00 95.31 91 ILE A CA 1
ATOM 686 C C . ILE A 1 91 ? 7.660 3.252 -4.528 1.00 95.31 91 ILE A C 1
ATOM 688 O O . ILE A 1 91 ? 6.859 2.642 -3.827 1.00 95.31 91 ILE A O 1
ATOM 692 N N . THR A 1 92 ? 7.867 4.554 -4.394 1.00 95.25 92 THR A N 1
ATOM 693 C CA . THR A 1 92 ? 6.991 5.402 -3.585 1.00 95.25 92 THR A CA 1
ATOM 694 C C . THR A 1 92 ? 6.045 6.142 -4.513 1.00 95.25 92 THR A C 1
ATOM 696 O O . THR A 1 92 ? 6.434 6.595 -5.588 1.00 95.25 92 THR A O 1
ATOM 699 N N . LEU A 1 93 ? 4.788 6.251 -4.117 1.00 94.75 93 LEU A N 1
ATOM 700 C CA . LEU A 1 93 ? 3.748 6.956 -4.839 1.00 94.75 93 LEU A CA 1
ATOM 701 C C . LEU A 1 93 ? 3.038 7.848 -3.827 1.00 94.75 93 LEU A C 1
ATOM 703 O O . LEU A 1 93 ? 2.090 7.423 -3.179 1.00 94.75 93 LEU A O 1
ATOM 707 N N . ASN A 1 94 ? 3.538 9.071 -3.674 1.00 94.12 94 ASN A N 1
ATOM 708 C CA . ASN A 1 94 ? 3.118 10.012 -2.633 1.00 94.12 94 ASN A CA 1
ATOM 709 C C . ASN A 1 94 ? 2.859 11.404 -3.231 1.00 94.12 94 ASN A C 1
ATOM 711 O O . ASN A 1 94 ? 3.266 11.699 -4.355 1.00 94.12 94 ASN A O 1
ATOM 715 N N . THR A 1 95 ? 2.193 12.288 -2.488 1.00 91.69 95 THR A N 1
ATOM 716 C CA . THR A 1 95 ? 1.967 13.684 -2.913 1.00 91.69 95 THR A CA 1
ATOM 717 C C . THR A 1 95 ? 3.207 14.562 -2.770 1.00 91.69 95 THR A C 1
ATOM 719 O O . THR A 1 95 ? 3.373 15.533 -3.509 1.00 91.69 95 THR A O 1
ATOM 722 N N . ARG A 1 96 ? 4.083 14.221 -1.825 1.00 91.19 96 ARG A N 1
ATOM 723 C CA . ARG A 1 96 ? 5.297 14.961 -1.480 1.00 91.19 96 ARG A CA 1
ATOM 724 C C . ARG A 1 96 ? 6.492 14.028 -1.335 1.00 91.19 96 ARG A C 1
ATOM 726 O O . ARG A 1 96 ? 6.348 12.807 -1.315 1.00 91.19 96 ARG A O 1
ATOM 733 N N . ASP A 1 97 ? 7.659 14.639 -1.197 1.00 92.62 97 ASP A N 1
ATOM 734 C CA . ASP A 1 97 ? 8.867 13.931 -0.804 1.00 92.62 97 ASP A CA 1
ATOM 735 C C . ASP A 1 97 ? 8.808 13.529 0.677 1.00 92.62 97 ASP A C 1
ATOM 737 O O . ASP A 1 97 ? 8.296 14.244 1.546 1.00 92.62 97 ASP A O 1
ATOM 741 N N . THR A 1 98 ? 9.350 12.351 0.940 1.00 93.69 98 THR A N 1
ATOM 742 C CA . THR A 1 98 ? 9.468 11.689 2.235 1.00 93.69 98 THR A CA 1
ATOM 743 C C . THR A 1 98 ? 10.903 11.206 2.393 1.00 93.69 98 THR A C 1
ATOM 745 O O . THR A 1 98 ? 11.643 11.027 1.421 1.00 93.69 98 THR A O 1
ATOM 748 N N . ARG A 1 99 ? 11.328 10.920 3.621 1.00 93.69 99 ARG A N 1
ATOM 749 C CA . ARG A 1 99 ? 12.675 10.376 3.844 1.00 93.69 99 ARG A CA 1
ATOM 750 C C . ARG A 1 99 ? 12.887 9.009 3.194 1.00 93.69 99 ARG A C 1
ATOM 752 O O . ARG A 1 99 ? 14.018 8.678 2.835 1.00 93.69 99 ARG A O 1
ATOM 759 N N . LEU A 1 100 ? 11.815 8.244 2.977 1.00 94.56 100 LEU A N 1
ATOM 760 C CA . LEU A 1 100 ? 11.876 6.961 2.283 1.00 94.56 100 LEU A CA 1
ATOM 761 C C . LEU A 1 100 ? 12.367 7.098 0.826 1.00 94.56 100 LEU A C 1
ATOM 763 O O . LEU A 1 100 ? 13.046 6.206 0.323 1.00 94.56 100 LEU A O 1
ATOM 767 N N . ASP A 1 101 ? 12.127 8.239 0.178 1.00 92.94 101 ASP A N 1
ATOM 768 C CA . ASP A 1 101 ? 12.603 8.527 -1.186 1.00 92.94 101 ASP A CA 1
ATOM 769 C C . ASP A 1 101 ? 14.123 8.697 -1.264 1.00 92.94 101 ASP A C 1
ATOM 771 O O . ASP A 1 101 ? 14.774 8.429 -2.282 1.00 92.94 101 ASP A O 1
ATOM 775 N N . HIS A 1 102 ? 14.703 9.135 -0.151 1.00 92.75 102 HIS A N 1
ATOM 776 C CA . HIS A 1 102 ? 16.100 9.520 -0.046 1.00 92.75 102 HIS A CA 1
ATOM 777 C C . HIS A 1 102 ? 16.954 8.472 0.663 1.00 92.75 102 HIS A C 1
ATOM 779 O O . HIS A 1 102 ? 18.123 8.743 0.946 1.00 92.75 102 HIS A O 1
ATOM 785 N N . ILE A 1 103 ? 16.417 7.272 0.923 1.00 92.94 103 ILE A N 1
ATOM 786 C CA . ILE A 1 103 ? 17.215 6.193 1.505 1.00 92.94 103 ILE A CA 1
ATOM 787 C C . ILE A 1 103 ? 18.468 5.947 0.665 1.00 92.94 103 ILE A C 1
ATOM 789 O O . ILE A 1 103 ? 18.455 5.941 -0.569 1.00 92.94 103 ILE A O 1
ATOM 793 N N . TYR A 1 104 ? 19.572 5.759 1.369 1.00 91.75 104 TYR A N 1
ATOM 794 C CA . TYR A 1 104 ? 20.894 5.667 0.786 1.00 91.75 104 TYR A CA 1
ATOM 795 C C . TYR A 1 104 ? 21.663 4.521 1.430 1.00 91.75 104 TYR A C 1
ATOM 797 O O . TYR A 1 104 ? 21.488 4.228 2.614 1.00 91.75 104 TYR A O 1
ATOM 805 N N . ASN A 1 105 ? 22.520 3.887 0.636 1.00 89.56 105 ASN A N 1
ATOM 806 C CA . ASN A 1 105 ? 23.443 2.866 1.094 1.00 89.56 105 ASN A CA 1
ATOM 807 C C . ASN A 1 105 ? 24.828 3.163 0.512 1.00 89.56 105 ASN A C 1
ATOM 809 O O . ASN A 1 105 ? 24.992 3.264 -0.701 1.00 89.56 105 ASN A O 1
ATOM 813 N N . GLU A 1 106 ? 25.823 3.290 1.387 1.00 88.75 106 GLU A N 1
ATOM 814 C CA . GLU A 1 106 ? 27.201 3.622 1.003 1.00 88.75 106 GLU A CA 1
ATOM 815 C C . GLU A 1 106 ? 27.862 2.549 0.137 1.00 88.75 106 GLU A C 1
ATOM 817 O O . GLU A 1 106 ? 28.751 2.847 -0.656 1.00 88.75 106 GLU A O 1
ATOM 822 N N . LYS A 1 107 ? 27.449 1.288 0.294 1.00 91.50 107 LYS A N 1
ATOM 823 C CA . LYS A 1 107 ? 28.115 0.141 -0.331 1.00 91.50 107 LYS A CA 1
ATOM 824 C C . LYS A 1 107 ? 27.601 -0.143 -1.736 1.00 91.50 107 LYS A C 1
ATOM 826 O O . LYS A 1 107 ? 28.327 -0.744 -2.524 1.00 91.50 107 LYS A O 1
ATOM 831 N N . LYS A 1 108 ? 26.352 0.219 -2.043 1.00 89.25 108 LYS A N 1
ATOM 832 C CA . LYS A 1 108 ? 25.741 -0.046 -3.350 1.00 89.25 108 LYS A CA 1
ATOM 833 C C . LYS A 1 108 ? 24.567 0.889 -3.656 1.00 89.25 108 LYS A C 1
ATOM 835 O O . LYS A 1 108 ? 23.849 1.281 -2.736 1.00 89.25 108 LYS A O 1
ATOM 840 N N . PRO A 1 109 ? 24.311 1.188 -4.942 1.00 91.38 109 PRO A N 1
ATOM 841 C CA . PRO A 1 109 ? 23.093 1.883 -5.336 1.00 91.38 109 PRO A CA 1
ATOM 842 C C . PRO A 1 109 ? 21.845 1.062 -4.976 1.00 91.38 109 PRO A C 1
ATOM 844 O O . PRO A 1 109 ? 21.859 -0.169 -5.008 1.00 91.38 109 PRO A O 1
ATOM 847 N N . LEU A 1 110 ? 20.764 1.766 -4.638 1.00 93.06 110 LEU A N 1
ATOM 848 C CA . LEU A 1 110 ? 19.464 1.183 -4.303 1.00 93.06 110 LEU A CA 1
ATOM 849 C C . LEU A 1 110 ? 18.479 1.376 -5.460 1.00 93.06 110 LEU A C 1
ATOM 851 O O . LEU A 1 110 ? 18.399 2.475 -6.014 1.00 93.06 110 LEU A O 1
ATOM 855 N N . ASN A 1 111 ? 17.696 0.338 -5.762 1.00 92.50 111 ASN A N 1
ATOM 856 C CA . ASN A 1 111 ? 16.613 0.375 -6.746 1.00 92.50 111 ASN A CA 1
ATOM 857 C C . ASN A 1 111 ? 15.407 1.097 -6.140 1.00 92.50 111 ASN A C 1
ATOM 859 O O . ASN A 1 111 ? 14.520 0.459 -5.583 1.00 92.50 111 ASN A O 1
ATOM 863 N N . ARG A 1 112 ? 15.396 2.430 -6.189 1.00 91.88 112 ARG A N 1
ATOM 864 C CA . ARG A 1 112 ? 14.313 3.248 -5.633 1.00 91.88 112 ARG A CA 1
ATOM 865 C C . ARG A 1 112 ? 13.793 4.243 -6.655 1.00 91.88 112 ARG A C 1
ATOM 867 O O . ARG A 1 112 ? 14.578 4.881 -7.355 1.00 91.88 112 ARG A O 1
ATOM 874 N N . TYR A 1 113 ? 12.478 4.389 -6.703 1.00 91.44 113 TYR A N 1
ATOM 875 C CA . TYR A 1 113 ? 11.799 5.232 -7.669 1.00 91.44 113 TYR A CA 1
ATOM 876 C C . TYR A 1 113 ? 10.700 6.041 -6.990 1.00 91.44 113 TYR A C 1
ATOM 878 O O . TYR A 1 113 ? 9.731 5.485 -6.482 1.00 91.44 113 TYR A O 1
ATOM 886 N N . ALA A 1 114 ? 10.851 7.360 -7.019 1.00 91.12 114 ALA A N 1
ATOM 887 C CA . ALA A 1 114 ? 9.922 8.291 -6.399 1.00 91.12 114 ALA A CA 1
ATOM 888 C C . ALA A 1 114 ? 8.908 8.817 -7.419 1.00 91.12 114 ALA A C 1
ATOM 890 O O . ALA A 1 114 ? 9.259 9.595 -8.307 1.00 91.12 114 ALA A O 1
ATOM 891 N N . LEU A 1 115 ? 7.664 8.351 -7.337 1.00 90.94 115 LEU A N 1
ATOM 892 C CA . LEU A 1 115 ? 6.540 8.810 -8.151 1.00 90.94 115 LEU A CA 1
ATOM 893 C C . LEU A 1 115 ? 5.670 9.782 -7.363 1.00 90.94 115 LEU A C 1
ATOM 895 O O . LEU A 1 115 ? 5.513 9.668 -6.144 1.00 90.94 115 LEU A O 1
ATOM 899 N N . ARG A 1 116 ? 5.087 10.743 -8.084 1.00 89.62 116 ARG A N 1
ATOM 900 C CA . ARG A 1 116 ? 4.266 11.804 -7.498 1.00 89.62 116 ARG A CA 1
ATOM 901 C C . ARG A 1 116 ? 2.908 11.920 -8.164 1.00 89.62 116 ARG A C 1
ATOM 903 O O . ARG A 1 116 ? 2.767 11.651 -9.360 1.00 89.62 116 ARG A O 1
ATOM 910 N N . TYR A 1 117 ? 1.919 12.332 -7.383 1.00 88.81 117 TYR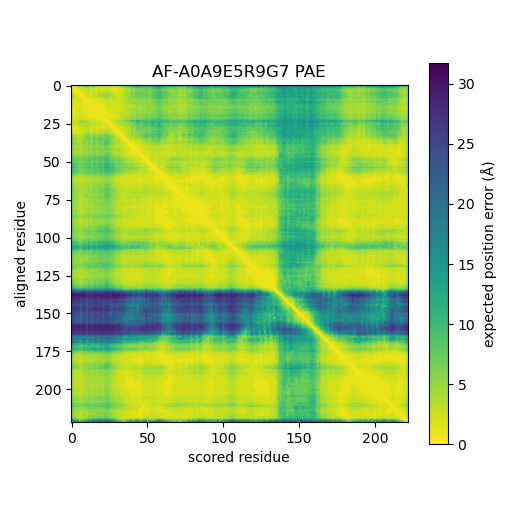 A N 1
ATOM 911 C CA . TYR A 1 117 ? 0.587 12.727 -7.838 1.00 88.81 117 TYR A CA 1
ATOM 912 C C . TYR A 1 117 ? 0.141 13.986 -7.077 1.00 88.81 117 TYR A C 1
ATOM 914 O O . TYR A 1 117 ? 0.663 14.274 -6.002 1.00 88.81 117 TYR A O 1
ATOM 922 N N . ALA A 1 118 ? -0.795 14.767 -7.621 1.00 88.31 118 ALA A N 1
ATOM 923 C CA . ALA A 1 118 ? -1.305 15.944 -6.911 1.00 88.31 118 ALA A CA 1
ATOM 924 C C . ALA A 1 118 ? -2.265 15.534 -5.783 1.00 88.31 118 ALA A C 1
ATOM 926 O O . ALA A 1 118 ? -2.939 14.516 -5.892 1.00 88.31 118 ALA A O 1
ATOM 927 N N . TYR A 1 119 ? -2.381 16.329 -4.718 1.00 85.06 119 TYR A 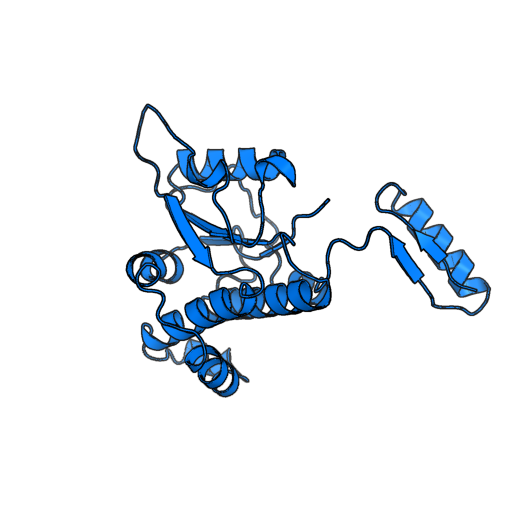N 1
ATOM 928 C CA . TYR A 1 119 ? -3.313 16.041 -3.619 1.00 85.06 119 TYR A CA 1
ATOM 929 C C . TYR A 1 119 ? -4.720 15.672 -4.115 1.00 85.06 119 TYR A C 1
ATOM 931 O O . TYR A 1 119 ? -5.252 16.291 -5.036 1.00 85.06 119 TYR A O 1
ATOM 939 N N . GLY A 1 120 ? -5.299 14.631 -3.513 1.00 85.75 120 GLY A N 1
ATOM 940 C CA . GLY A 1 120 ? -6.586 14.068 -3.921 1.00 85.75 120 GLY A CA 1
ATOM 941 C C . GLY A 1 120 ? -6.548 13.137 -5.139 1.00 85.75 120 GLY A C 1
ATOM 942 O O . GLY A 1 120 ? -7.586 12.573 -5.449 1.00 85.75 120 GLY A O 1
ATOM 943 N N . GLN A 1 121 ? -5.395 12.932 -5.798 1.00 89.75 121 GLN A N 1
ATOM 944 C CA . GLN A 1 121 ? -5.287 12.112 -7.022 1.00 89.75 121 GLN A CA 1
ATOM 945 C C . GLN A 1 121 ? -4.683 10.708 -6.826 1.00 89.75 121 GLN A C 1
ATOM 947 O O . GLN A 1 121 ? -4.124 10.127 -7.767 1.00 89.75 121 GLN A O 1
ATOM 952 N N . ALA A 1 122 ? -4.711 10.177 -5.600 1.00 91.56 122 ALA A N 1
ATOM 953 C CA . ALA A 1 122 ? -4.093 8.888 -5.277 1.00 91.56 122 ALA A CA 1
ATOM 954 C C . ALA A 1 122 ? -4.765 7.730 -6.035 1.00 91.56 122 ALA A C 1
ATOM 956 O O . ALA A 1 122 ? -4.090 6.875 -6.610 1.00 91.56 122 ALA A O 1
ATOM 957 N N . VAL A 1 123 ? -6.100 7.736 -6.094 1.00 92.12 123 VAL A N 1
ATOM 958 C CA . VAL A 1 123 ? -6.901 6.698 -6.759 1.00 92.12 123 VAL A CA 1
ATOM 959 C C . VAL A 1 123 ? -6.634 6.697 -8.263 1.00 92.12 123 VAL A C 1
ATOM 961 O O . VAL A 1 123 ? -6.361 5.657 -8.859 1.00 92.12 123 VAL A O 1
ATOM 964 N N . GLU A 1 124 ? -6.626 7.873 -8.882 1.00 88.81 124 GLU A N 1
ATOM 965 C CA . GLU A 1 124 ? -6.318 8.071 -10.295 1.00 88.81 124 GLU A CA 1
ATOM 966 C C . GLU A 1 124 ? -4.887 7.643 -10.617 1.00 88.81 124 GLU A C 1
ATOM 968 O O . GLU A 1 124 ? -4.633 7.122 -11.702 1.00 88.81 124 GLU A O 1
ATOM 973 N N . ALA A 1 125 ? -3.951 7.834 -9.680 1.00 89.12 125 ALA A N 1
ATOM 974 C CA . ALA A 1 125 ? -2.581 7.364 -9.829 1.00 89.12 125 ALA A CA 1
ATOM 975 C C . ALA A 1 125 ? -2.513 5.847 -9.951 1.00 89.12 125 ALA A C 1
ATOM 977 O O . ALA A 1 125 ? -1.909 5.338 -10.893 1.00 89.12 125 ALA A O 1
ATOM 978 N N . VAL A 1 126 ? -3.170 5.129 -9.042 1.00 91.62 126 VAL A N 1
ATOM 979 C CA . VAL A 1 126 ? -3.193 3.665 -9.065 1.00 91.62 126 VAL A CA 1
ATOM 980 C C . VAL A 1 126 ? -3.968 3.148 -10.275 1.00 91.62 126 VAL A C 1
ATOM 982 O O . VAL A 1 126 ? -3.485 2.256 -10.969 1.00 91.62 126 VAL A O 1
ATOM 985 N N . ASN A 1 127 ? -5.112 3.748 -10.606 1.00 88.50 127 ASN A N 1
ATOM 986 C CA . ASN A 1 127 ? -5.888 3.372 -11.789 1.00 88.50 127 ASN A CA 1
ATOM 987 C C . ASN A 1 127 ? -5.105 3.579 -13.094 1.00 88.50 127 ASN A C 1
ATOM 989 O O . ASN A 1 127 ? -5.226 2.768 -14.014 1.00 88.50 127 ASN A O 1
ATOM 993 N N . TYR A 1 128 ? -4.268 4.618 -13.176 1.00 85.06 128 TYR A N 1
ATOM 994 C CA . TYR A 1 128 ? -3.343 4.793 -14.295 1.00 85.06 128 TYR A CA 1
ATOM 995 C C . TYR A 1 128 ? -2.333 3.639 -14.378 1.00 85.06 128 TYR A C 1
ATOM 997 O O . TYR A 1 128 ? -2.146 3.084 -15.461 1.00 85.06 128 TYR A O 1
ATOM 1005 N N . LEU A 1 129 ? -1.731 3.232 -13.249 1.00 86.12 129 LEU A N 1
ATOM 1006 C CA . LEU A 1 129 ? -0.813 2.084 -13.219 1.00 86.12 129 LEU A CA 1
ATOM 1007 C C . LEU A 1 129 ? -1.506 0.813 -13.723 1.00 86.12 129 LEU A C 1
ATOM 1009 O O . LEU A 1 129 ? -0.981 0.130 -14.599 1.00 86.12 129 LEU A O 1
ATOM 1013 N N . VAL A 1 130 ? -2.711 0.530 -13.218 1.00 85.94 130 VAL A N 1
ATOM 1014 C CA . VAL A 1 130 ? -3.519 -0.626 -13.633 1.00 85.94 130 VAL A CA 1
ATOM 1015 C C . VAL A 1 130 ? -3.784 -0.593 -15.135 1.00 85.94 130 VAL A C 1
ATOM 1017 O O . VAL A 1 130 ? -3.527 -1.574 -15.828 1.00 85.94 130 VAL A O 1
ATOM 1020 N N . ALA A 1 131 ? -4.262 0.535 -15.659 1.00 81.94 131 ALA A N 1
ATOM 1021 C CA . ALA A 1 131 ? -4.566 0.662 -17.078 1.00 81.94 131 ALA A CA 1
ATOM 1022 C C . ALA A 1 131 ? -3.336 0.461 -17.963 1.00 81.94 131 ALA A C 1
ATOM 1024 O O . ALA A 1 131 ? -3.427 -0.236 -18.970 1.00 81.94 131 ALA A O 1
ATOM 1025 N N . LYS A 1 132 ? -2.182 1.008 -17.575 1.00 79.50 132 LYS A N 1
ATOM 1026 C CA . LYS A 1 132 ? -0.950 0.840 -18.345 1.00 79.50 132 LYS A CA 1
ATOM 1027 C C . LYS A 1 132 ? -0.423 -0.590 -18.329 1.00 79.50 132 LYS A C 1
ATOM 1029 O O . LYS A 1 132 ? 0.003 -1.083 -19.369 1.00 79.50 132 LYS A O 1
ATOM 1034 N N . LEU A 1 133 ? -0.508 -1.282 -17.195 1.00 79.06 133 LEU A N 1
ATOM 1035 C CA . LEU A 1 133 ? -0.143 -2.700 -17.115 1.00 79.06 133 LEU A CA 1
ATOM 1036 C C . LEU A 1 133 ? -1.030 -3.565 -18.024 1.00 79.06 133 LEU A C 1
ATOM 1038 O O . LEU A 1 133 ? -0.550 -4.518 -18.630 1.00 79.06 133 LEU A O 1
ATOM 1042 N N . LEU A 1 134 ? -2.301 -3.192 -18.182 1.00 76.06 134 LEU A N 1
ATOM 1043 C CA . LEU A 1 134 ? -3.247 -3.847 -19.091 1.00 76.06 134 LEU A CA 1
ATOM 1044 C C . LEU A 1 134 ? -3.068 -3.478 -20.571 1.00 76.06 134 LEU A C 1
ATOM 1046 O O . LEU A 1 134 ? -3.594 -4.183 -21.428 1.00 76.06 134 LEU A O 1
ATOM 1050 N N . GLU A 1 135 ? -2.419 -2.352 -20.875 1.00 72.50 135 GLU A N 1
ATOM 1051 C CA . GLU A 1 135 ? -2.038 -1.963 -22.240 1.00 72.50 135 GLU A CA 1
ATOM 1052 C C . GLU A 1 135 ? -0.746 -2.672 -22.677 1.00 72.50 135 GLU A C 1
ATOM 1054 O O . GLU A 1 135 ? -0.630 -3.061 -23.838 1.00 72.50 135 GLU A O 1
ATOM 1059 N N . GLY A 1 136 ? 0.216 -2.831 -21.757 1.00 62.66 136 GLY A N 1
ATOM 1060 C CA . GLY A 1 136 ? 1.528 -3.436 -22.015 1.00 62.66 136 GLY A CA 1
ATOM 1061 C C . GLY A 1 136 ? 1.530 -4.966 -22.047 1.00 62.66 136 GLY A C 1
ATOM 1062 O O . GLY A 1 136 ? 2.258 -5.553 -22.843 1.00 62.66 136 GLY A O 1
ATOM 1063 N N . ASN A 1 137 ? 0.686 -5.618 -21.242 1.00 55.62 137 ASN A N 1
ATOM 1064 C CA . ASN A 1 137 ? 0.370 -7.031 -21.432 1.00 55.62 137 ASN A CA 1
ATOM 1065 C C . ASN A 1 137 ? -0.713 -7.130 -22.509 1.00 55.62 137 ASN A C 1
ATOM 1067 O O . ASN A 1 137 ? -1.856 -6.743 -22.259 1.00 55.62 137 ASN A O 1
ATOM 1071 N N . SER A 1 138 ? -0.402 -7.679 -23.692 1.00 45.38 138 SER A N 1
ATOM 1072 C CA . SER A 1 138 ? -1.468 -8.209 -24.552 1.00 45.38 138 SER A CA 1
ATOM 1073 C C . SER A 1 138 ? -2.320 -9.117 -23.675 1.00 45.38 138 SER A C 1
ATOM 1075 O O . SER A 1 138 ? -1.743 -9.984 -23.027 1.00 45.38 138 SER A O 1
ATOM 1077 N N . LEU A 1 139 ? -3.628 -8.859 -23.588 1.00 48.69 139 LEU A N 1
ATOM 1078 C CA . LEU A 1 139 ? -4.550 -9.564 -22.697 1.00 48.69 139 LEU A CA 1
ATOM 1079 C C . LEU A 1 139 ? -4.278 -11.074 -22.708 1.00 48.69 139 LEU A C 1
ATOM 1081 O O . LEU A 1 139 ? -4.740 -11.781 -23.601 1.00 48.69 139 LEU A O 1
ATOM 1085 N N . ASP A 1 140 ? -3.533 -11.571 -21.724 1.00 49.06 140 ASP A N 1
ATOM 1086 C CA . ASP A 1 140 ? -3.407 -13.005 -21.543 1.00 49.06 140 ASP A CA 1
ATOM 1087 C C . ASP A 1 140 ? -4.799 -13.537 -21.207 1.00 49.06 140 ASP A C 1
ATOM 1089 O O . ASP A 1 140 ? -5.548 -12.924 -20.440 1.00 49.06 140 ASP A O 1
ATOM 1093 N N . ALA A 1 141 ? -5.136 -14.719 -21.720 1.00 50.09 141 ALA A N 1
ATOM 1094 C CA . ALA A 1 141 ? -6.381 -15.425 -21.403 1.00 50.09 141 ALA A CA 1
ATOM 1095 C C . ALA A 1 141 ? -6.609 -15.601 -19.877 1.00 50.09 141 ALA A C 1
ATOM 1097 O O . ALA A 1 141 ? -7.727 -15.836 -19.419 1.00 50.09 141 ALA A O 1
ATOM 1098 N N . ALA A 1 142 ? -5.554 -15.443 -19.068 1.00 48.78 142 ALA A N 1
ATOM 1099 C CA . ALA A 1 142 ? -5.593 -15.427 -17.608 1.00 48.78 142 ALA A CA 1
ATOM 1100 C C . ALA A 1 142 ? -6.212 -14.149 -16.996 1.00 48.78 142 ALA A C 1
ATOM 1102 O O . ALA A 1 142 ? -6.691 -14.195 -15.866 1.00 48.78 142 ALA A O 1
ATOM 1103 N N . LEU A 1 143 ? -6.213 -13.014 -17.705 1.00 52.66 143 LEU A N 1
ATOM 1104 C CA . LEU A 1 143 ? -6.834 -11.759 -17.260 1.00 52.66 143 LEU A CA 1
ATOM 1105 C C . LEU A 1 143 ? -8.335 -11.723 -17.560 1.00 52.66 143 LEU A C 1
ATOM 1107 O O . LEU A 1 143 ? -9.095 -11.217 -16.737 1.00 52.66 143 LEU A O 1
ATOM 1111 N N . GLU A 1 144 ? -8.782 -12.303 -18.679 1.00 51.00 144 GLU A N 1
ATOM 1112 C CA . GLU A 1 144 ? -10.215 -12.402 -19.011 1.00 51.00 144 GLU A CA 1
ATOM 1113 C C . GLU A 1 144 ? -11.001 -13.207 -17.968 1.00 51.00 144 GLU A C 1
ATOM 1115 O O . GLU A 1 144 ? -12.124 -12.845 -17.626 1.00 51.00 144 GLU A O 1
ATOM 1120 N N . SER A 1 145 ? -10.390 -14.242 -17.382 1.00 53.03 145 SER A N 1
ATOM 1121 C CA . SER A 1 145 ? -10.999 -15.005 -16.284 1.00 53.03 145 SER A CA 1
ATOM 1122 C C . SER A 1 145 ? -10.968 -14.278 -14.931 1.00 53.03 145 SER A C 1
ATOM 1124 O O . SER A 1 145 ? -11.741 -14.619 -14.037 1.00 53.03 145 SER A O 1
ATOM 1126 N N . ARG A 1 146 ? -10.104 -13.266 -14.771 1.00 57.38 146 ARG A N 1
ATOM 1127 C CA . ARG A 1 146 ? -9.909 -12.507 -13.521 1.00 57.38 146 ARG A CA 1
ATOM 1128 C C . ARG A 1 146 ? -10.627 -11.157 -13.491 1.00 57.38 146 ARG A C 1
ATOM 1130 O O . ARG A 1 146 ? -10.807 -10.601 -12.410 1.00 57.38 146 ARG A O 1
ATOM 1137 N N . ALA A 1 147 ? -11.028 -10.613 -14.640 1.00 54.50 147 ALA A N 1
ATOM 1138 C CA . ALA A 1 147 ? -11.424 -9.213 -14.757 1.00 54.50 147 ALA A CA 1
ATOM 1139 C C . ALA A 1 147 ? -12.866 -9.012 -15.259 1.00 54.50 147 ALA A C 1
ATOM 1141 O O . ALA A 1 147 ? -13.098 -8.525 -16.363 1.00 54.50 147 ALA A O 1
ATOM 1142 N N . THR A 1 148 ? -13.858 -9.267 -14.400 1.00 54.22 148 THR A N 1
ATOM 1143 C CA . THR A 1 148 ? -15.289 -9.016 -14.688 1.00 54.22 148 THR A CA 1
ATOM 1144 C C . THR A 1 148 ? -15.638 -7.521 -14.868 1.00 54.22 148 THR A C 1
ATOM 1146 O O . THR A 1 148 ? -16.726 -7.202 -15.334 1.00 54.22 148 THR A O 1
ATOM 1149 N N . ARG A 1 149 ? -14.738 -6.581 -14.522 1.00 57.03 149 ARG A N 1
ATOM 1150 C CA . ARG A 1 149 ? -14.960 -5.111 -14.574 1.00 57.03 149 ARG A CA 1
ATOM 1151 C C . ARG A 1 149 ? -13.873 -4.325 -15.326 1.00 57.03 149 ARG A C 1
ATOM 1153 O O . ARG A 1 149 ? -13.685 -3.130 -15.111 1.00 57.03 149 ARG A O 1
ATOM 1160 N N . LEU A 1 150 ? -13.135 -4.987 -16.218 1.00 55.62 150 LEU A N 1
ATOM 1161 C CA . LEU A 1 150 ? -11.992 -4.386 -16.921 1.00 55.62 150 LEU A CA 1
ATOM 1162 C C . LEU A 1 150 ? -12.364 -3.183 -17.805 1.00 55.62 150 LEU A C 1
ATOM 1164 O O . LEU A 1 150 ? -11.569 -2.257 -17.970 1.00 55.62 150 LEU A O 1
ATOM 1168 N N . ALA A 1 151 ? -13.564 -3.210 -18.390 1.00 55.69 151 ALA A N 1
ATOM 1169 C CA . ALA A 1 151 ? -14.058 -2.155 -19.272 1.00 55.69 151 ALA A CA 1
ATOM 1170 C C . ALA A 1 151 ? -14.268 -0.827 -18.522 1.00 55.69 151 ALA A C 1
ATOM 1172 O O . ALA A 1 151 ? -13.855 0.221 -19.020 1.00 55.69 151 ALA A O 1
ATOM 1173 N N . ASP A 1 152 ? -14.804 -0.888 -17.301 1.00 58.22 152 ASP A N 1
ATOM 1174 C CA . ASP A 1 152 ? -15.080 0.288 -16.469 1.00 58.22 152 ASP A CA 1
ATOM 1175 C C . ASP A 1 152 ? -13.776 0.971 -16.014 1.00 58.22 152 ASP A C 1
ATOM 1177 O O . ASP A 1 152 ? -13.652 2.197 -16.060 1.00 58.22 152 ASP A O 1
ATOM 1181 N N . LEU A 1 153 ? -12.751 0.178 -15.673 1.00 56.34 153 LEU A N 1
ATOM 1182 C CA . LEU A 1 153 ? -11.430 0.674 -15.258 1.00 56.34 153 LEU A CA 1
ATOM 1183 C C . LEU A 1 153 ? -10.693 1.412 -16.389 1.00 56.34 153 LEU A C 1
ATOM 1185 O O . LEU A 1 153 ? -10.043 2.432 -16.156 1.00 56.34 153 LEU A O 1
ATOM 1189 N N . ARG A 1 154 ? -10.823 0.932 -17.633 1.00 53.72 154 ARG A N 1
ATOM 1190 C CA . ARG A 1 154 ? -10.220 1.566 -18.822 1.00 53.72 154 ARG A CA 1
ATOM 1191 C C . ARG A 1 154 ? -10.831 2.925 -19.149 1.00 53.72 154 ARG A C 1
ATOM 1193 O O . ARG A 1 154 ? -10.151 3.786 -19.703 1.00 53.72 154 ARG A O 1
ATOM 1200 N N . GLN A 1 155 ? -12.115 3.118 -18.857 1.00 55.47 155 GLN A N 1
ATOM 1201 C CA . GLN A 1 155 ? -12.776 4.400 -19.090 1.00 55.47 155 GLN A CA 1
ATOM 1202 C C . GLN A 1 155 ? -12.377 5.432 -18.027 1.00 55.47 155 GLN A C 1
ATOM 1204 O O . GLN A 1 155 ? -12.194 6.603 -18.354 1.00 55.47 155 GLN A O 1
ATOM 1209 N N . GLN A 1 156 ? -12.162 4.987 -16.786 1.00 51.34 156 GLN A N 1
ATOM 1210 C CA . GLN A 1 156 ? -11.716 5.832 -15.675 1.00 51.34 156 GLN A CA 1
ATOM 1211 C C . GLN A 1 156 ? -10.250 6.281 -15.808 1.00 51.34 156 GLN A C 1
ATOM 1213 O O . GLN A 1 156 ? -9.919 7.402 -15.430 1.00 51.34 156 GLN A O 1
ATOM 1218 N N . SER A 1 157 ? -9.368 5.463 -16.393 1.00 52.94 157 SER A N 1
ATOM 1219 C CA . SER A 1 157 ? -7.943 5.806 -16.539 1.00 52.94 157 SER A CA 1
ATOM 1220 C C . SER A 1 157 ? -7.647 6.866 -17.608 1.00 52.94 157 SER A C 1
ATOM 1222 O O . SER A 1 157 ? -6.698 7.635 -17.459 1.00 52.94 157 SER A O 1
ATOM 1224 N N . LYS A 1 158 ? -8.472 6.964 -18.662 1.00 50.06 158 LYS A N 1
ATOM 1225 C CA . LYS A 1 158 ? -8.310 7.953 -19.748 1.00 50.06 158 LYS A CA 1
ATOM 1226 C C . LYS A 1 158 ? -8.539 9.407 -19.313 1.00 50.06 158 LYS A C 1
ATOM 1228 O O . LYS A 1 158 ? -8.204 10.314 -20.069 1.00 50.06 158 LYS A O 1
ATOM 1233 N N . ALA A 1 159 ? -9.101 9.636 -18.126 1.00 44.25 159 ALA A N 1
ATOM 1234 C CA . ALA A 1 159 ? -9.380 10.972 -17.602 1.00 44.25 159 ALA A CA 1
ATOM 1235 C C . ALA A 1 159 ? -8.184 11.622 -16.868 1.00 44.25 159 ALA A C 1
ATOM 1237 O O . ALA A 1 159 ? -8.240 12.807 -16.544 1.00 44.25 159 ALA A O 1
ATOM 1238 N N . GLY A 1 160 ? -7.101 10.880 -16.601 1.00 43.50 160 GLY A N 1
ATOM 1239 C CA . GLY A 1 160 ? -5.928 11.379 -15.877 1.00 43.50 160 GLY A CA 1
ATOM 1240 C C . GLY A 1 160 ? -4.847 11.941 -16.805 1.00 43.50 160 GLY A C 1
ATOM 1241 O O . GLY A 1 160 ? -4.376 11.244 -17.698 1.00 43.50 160 GLY A O 1
ATOM 1242 N N . ALA A 1 161 ? -4.441 13.193 -16.574 1.00 43.19 161 ALA A N 1
ATOM 1243 C CA . ALA A 1 161 ? -3.379 13.902 -17.296 1.00 43.19 161 ALA A CA 1
ATOM 1244 C C . ALA A 1 161 ? -2.070 13.095 -17.441 1.00 43.19 161 ALA A C 1
ATOM 1246 O O . ALA A 1 161 ? -1.767 12.240 -16.613 1.00 43.19 161 ALA A O 1
ATOM 1247 N N . ALA A 1 162 ? -1.280 13.408 -18.476 1.00 43.94 162 ALA A N 1
ATOM 1248 C CA . ALA A 1 162 ? -0.002 12.765 -18.787 1.00 43.94 162 ALA A CA 1
ATOM 1249 C C . ALA A 1 162 ? 0.941 12.688 -17.568 1.00 43.94 162 ALA A C 1
ATOM 1251 O O . ALA A 1 162 ? 1.256 13.709 -16.955 1.00 43.94 162 ALA A O 1
ATOM 1252 N N . ARG A 1 163 ? 1.421 11.478 -17.244 1.00 61.94 163 ARG A N 1
ATOM 1253 C CA . ARG A 1 163 ? 2.356 11.199 -16.136 1.00 61.94 163 ARG A CA 1
ATOM 1254 C C . ARG A 1 163 ? 3.664 10.603 -16.682 1.00 61.94 163 ARG A C 1
ATOM 1256 O O . ARG A 1 163 ? 3.885 9.401 -16.555 1.00 61.94 163 ARG A O 1
ATOM 1263 N N . PRO A 1 164 ? 4.527 11.420 -17.312 1.00 49.56 164 PRO A N 1
ATOM 1264 C CA . PRO A 1 164 ? 5.642 10.944 -18.141 1.00 49.56 164 PRO A CA 1
ATOM 1265 C C . PRO A 1 164 ? 6.733 10.147 -17.398 1.00 49.56 164 PRO A C 1
ATOM 1267 O O . PRO A 1 164 ? 7.554 9.512 -18.048 1.00 49.56 164 PRO A O 1
ATOM 1270 N N . ASP A 1 165 ? 6.749 10.143 -16.060 1.00 63.09 165 ASP A N 1
ATOM 1271 C CA . ASP A 1 165 ? 7.765 9.447 -15.247 1.00 63.09 165 ASP A CA 1
ATOM 1272 C C . ASP A 1 165 ? 7.318 8.057 -14.742 1.00 63.09 165 ASP A C 1
ATOM 1274 O O . ASP A 1 165 ? 8.048 7.375 -14.030 1.00 63.09 165 ASP A O 1
ATOM 1278 N N . TYR A 1 166 ? 6.102 7.614 -15.075 1.00 70.31 166 TYR A N 1
ATOM 1279 C CA . TYR A 1 166 ? 5.567 6.338 -14.579 1.00 70.31 166 TYR A CA 1
ATOM 1280 C C . TYR A 1 166 ? 6.023 5.169 -15.463 1.00 70.31 166 TYR A C 1
ATOM 1282 O O . TYR A 1 166 ? 6.336 4.089 -14.961 1.00 70.31 166 TYR A O 1
ATOM 1290 N N . ASP A 1 167 ? 6.115 5.399 -16.772 1.00 66.94 167 ASP A N 1
ATOM 1291 C CA . ASP A 1 167 ? 6.199 4.338 -17.777 1.00 66.94 167 ASP A CA 1
ATOM 1292 C C . ASP A 1 167 ? 7.469 3.480 -17.655 1.00 66.94 167 ASP A C 1
ATOM 1294 O O . ASP A 1 167 ? 7.386 2.255 -17.689 1.00 66.94 167 ASP A O 1
ATOM 1298 N N . ALA A 1 168 ? 8.630 4.088 -17.391 1.00 65.25 168 ALA A N 1
ATOM 1299 C CA . ALA A 1 168 ? 9.887 3.349 -17.208 1.00 65.25 168 ALA A CA 1
ATOM 1300 C C . ALA A 1 168 ? 9.909 2.469 -15.940 1.00 65.25 168 ALA A C 1
ATOM 1302 O O . ALA A 1 168 ? 10.733 1.566 -15.815 1.00 65.25 168 ALA A O 1
ATOM 1303 N N . ARG A 1 169 ? 9.029 2.742 -14.971 1.00 74.69 169 ARG A N 1
ATOM 1304 C CA . ARG A 1 169 ? 8.983 2.051 -13.670 1.00 74.69 169 ARG A CA 1
ATOM 1305 C C . ARG A 1 169 ? 7.889 0.992 -13.622 1.00 74.69 169 ARG A C 1
ATOM 1307 O O . ARG A 1 169 ? 7.972 0.073 -12.812 1.00 74.69 169 ARG A O 1
ATOM 1314 N N . LEU A 1 170 ? 6.904 1.085 -14.516 1.00 72.88 170 LEU A N 1
ATOM 1315 C CA . LEU A 1 170 ? 5.834 0.103 -14.668 1.00 72.88 170 LEU A CA 1
ATOM 1316 C C . LEU A 1 170 ? 6.348 -1.290 -15.017 1.00 72.88 170 LEU A C 1
ATOM 1318 O O . LEU A 1 170 ? 5.801 -2.269 -14.519 1.00 72.88 170 LEU A O 1
ATOM 1322 N N . GLU A 1 171 ? 7.427 -1.386 -15.796 1.00 77.75 171 GLU A N 1
ATOM 1323 C CA . GLU A 1 171 ? 8.058 -2.674 -16.100 1.00 77.75 171 GLU A CA 1
ATOM 1324 C C . GLU A 1 171 ? 8.437 -3.423 -14.812 1.00 77.75 171 GLU A C 1
ATOM 1326 O O . GLU A 1 171 ? 8.174 -4.613 -14.689 1.00 77.75 171 GLU A O 1
ATOM 1331 N N . ARG A 1 172 ? 8.936 -2.719 -13.784 1.00 82.12 172 ARG A N 1
ATOM 1332 C CA . ARG A 1 172 ? 9.301 -3.335 -12.495 1.00 82.12 172 ARG A CA 1
ATOM 1333 C C . ARG A 1 172 ? 8.108 -3.885 -11.720 1.00 82.12 172 ARG A C 1
ATOM 1335 O O . ARG A 1 172 ? 8.275 -4.856 -10.989 1.00 82.12 172 ARG A O 1
ATOM 1342 N N . LEU A 1 173 ? 6.934 -3.270 -11.863 1.00 82.50 173 LEU A N 1
ATOM 1343 C CA . LEU A 1 173 ? 5.685 -3.776 -11.282 1.00 82.50 173 LEU A CA 1
ATOM 1344 C C . LEU A 1 173 ? 5.124 -4.959 -12.077 1.00 82.50 173 LEU A C 1
ATOM 1346 O O . LEU A 1 173 ? 4.461 -5.816 -11.502 1.00 82.50 173 LEU A O 1
ATOM 1350 N N . ALA A 1 174 ? 5.373 -5.002 -13.388 1.00 78.69 174 ALA A N 1
ATOM 1351 C CA . ALA A 1 174 ? 4.910 -6.078 -14.255 1.00 78.69 174 ALA A CA 1
ATOM 1352 C C . ALA A 1 174 ? 5.747 -7.357 -14.107 1.00 78.69 174 ALA A C 1
ATOM 1354 O O . ALA A 1 174 ? 5.198 -8.453 -14.164 1.00 78.69 174 ALA A O 1
ATOM 1355 N N . THR A 1 175 ? 7.068 -7.225 -13.943 1.00 83.56 175 THR A N 1
ATOM 1356 C CA . THR A 1 175 ? 8.005 -8.358 -14.016 1.00 83.56 175 THR A CA 1
ATOM 1357 C C . THR A 1 175 ? 8.489 -8.868 -12.660 1.00 83.56 175 THR A C 1
ATOM 1359 O O . THR A 1 175 ? 9.268 -9.819 -12.628 1.00 83.56 175 THR A O 1
ATOM 1362 N N . CYS A 1 176 ? 8.139 -8.215 -11.547 1.00 90.44 176 CYS A N 1
ATOM 1363 C CA . CYS A 1 176 ? 8.563 -8.678 -10.227 1.00 90.44 176 CYS A CA 1
ATOM 1364 C C . CYS A 1 176 ? 7.938 -10.031 -9.885 1.00 90.44 176 CYS A C 1
ATOM 1366 O O . CYS A 1 176 ? 6.804 -10.321 -10.259 1.00 90.44 176 CYS A O 1
ATOM 1368 N N . GLU A 1 177 ? 8.670 -10.853 -9.136 1.00 94.06 177 GLU A N 1
ATOM 1369 C CA . GLU A 1 177 ? 8.122 -12.111 -8.639 1.00 94.06 177 GLU A CA 1
ATOM 1370 C C . GLU A 1 177 ? 7.167 -11.854 -7.474 1.00 94.06 177 GLU A C 1
ATOM 1372 O O . GLU A 1 177 ? 6.103 -12.471 -7.408 1.00 94.06 177 GLU A O 1
ATOM 1377 N N . ASN A 1 178 ? 7.542 -10.931 -6.584 1.00 96.38 178 ASN A N 1
ATOM 1378 C CA . ASN A 1 178 ? 6.821 -10.599 -5.364 1.00 96.38 178 ASN A CA 1
ATOM 1379 C C . ASN A 1 178 ? 6.450 -9.110 -5.343 1.00 96.38 178 ASN A C 1
ATOM 1381 O O . ASN A 1 178 ? 7.312 -8.258 -5.555 1.00 96.38 178 ASN A O 1
ATOM 1385 N N . LEU A 1 179 ? 5.184 -8.791 -5.055 1.00 96.38 179 LEU A N 1
ATOM 1386 C CA . LEU A 1 179 ? 4.699 -7.414 -4.922 1.00 96.38 179 LEU A CA 1
ATOM 1387 C C . LEU A 1 179 ? 3.981 -7.225 -3.591 1.00 96.38 179 LEU A C 1
ATOM 1389 O O . LEU A 1 179 ? 2.915 -7.794 -3.341 1.00 96.38 179 LEU A O 1
ATOM 1393 N N . VAL A 1 180 ? 4.544 -6.349 -2.771 1.00 97.19 180 VAL A N 1
ATOM 1394 C CA . VAL A 1 180 ? 3.928 -5.871 -1.538 1.00 97.19 180 VAL A CA 1
ATOM 1395 C C . VAL A 1 180 ? 3.514 -4.426 -1.736 1.00 97.19 180 VAL A C 1
ATOM 1397 O O . VAL A 1 180 ? 4.346 -3.590 -2.088 1.00 97.19 180 VAL A O 1
ATOM 1400 N N . VAL A 1 181 ? 2.251 -4.117 -1.454 1.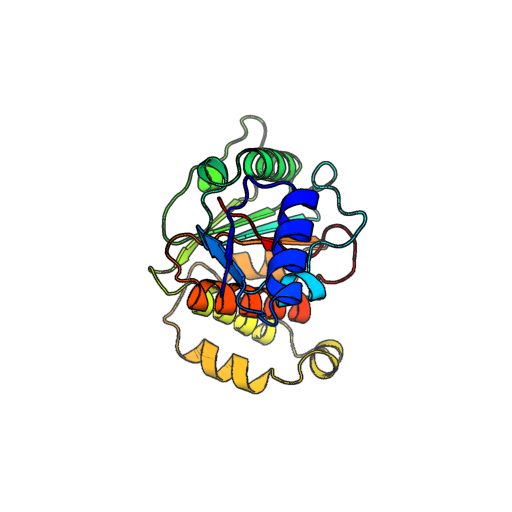00 97.81 181 VAL A N 1
ATOM 1401 C CA . VAL A 1 181 ? 1.761 -2.737 -1.450 1.00 97.81 181 VAL A CA 1
ATOM 1402 C C . VAL A 1 181 ? 1.482 -2.304 -0.016 1.00 97.81 181 VAL A C 1
ATOM 1404 O O . VAL A 1 181 ? 0.665 -2.917 0.668 1.00 97.81 181 VAL A O 1
ATOM 1407 N N . ILE A 1 182 ? 2.166 -1.258 0.440 1.00 97.75 182 ILE A N 1
ATOM 1408 C CA . ILE A 1 182 ? 1.930 -0.615 1.734 1.00 97.75 182 ILE A CA 1
ATOM 1409 C C . ILE A 1 182 ? 1.126 0.659 1.481 1.00 97.75 182 ILE A C 1
ATOM 1411 O O . ILE A 1 182 ? 1.567 1.515 0.715 1.00 97.75 182 ILE A O 1
ATOM 1415 N N . VAL A 1 183 ? -0.054 0.774 2.090 1.00 97.31 183 VAL A N 1
ATOM 1416 C CA . VAL A 1 183 ? -0.986 1.889 1.850 1.00 97.31 183 VAL A CA 1
ATOM 1417 C C . VAL A 1 183 ? -1.227 2.648 3.143 1.00 97.31 183 VAL A C 1
ATOM 1419 O O . VAL A 1 183 ? -1.702 2.057 4.110 1.00 97.31 183 VAL A O 1
ATOM 1422 N N . GLY A 1 184 ? -0.900 3.937 3.140 1.00 95.38 184 GLY A N 1
ATOM 1423 C CA . GLY A 1 184 ? -1.293 4.877 4.185 1.00 95.38 184 GLY A CA 1
ATOM 1424 C C . GLY A 1 184 ? -2.532 5.683 3.806 1.00 95.38 184 GLY A C 1
ATOM 1425 O O . GLY A 1 184 ? -3.180 5.435 2.786 1.00 95.38 184 GLY A O 1
ATOM 1426 N N . ALA A 1 185 ? -2.844 6.679 4.632 1.00 93.25 185 ALA A N 1
ATOM 1427 C CA . ALA A 1 185 ? -3.997 7.562 4.461 1.00 93.25 185 ALA A CA 1
ATOM 1428 C C . ALA A 1 185 ? -3.611 9.042 4.280 1.00 93.25 185 ALA A C 1
ATOM 1430 O O . ALA A 1 185 ? -4.455 9.928 4.437 1.00 93.25 185 ALA A O 1
ATOM 1431 N N . GLU A 1 186 ? -2.350 9.336 3.948 1.00 91.44 186 GLU A N 1
ATOM 1432 C CA . GLU A 1 186 ? -1.843 10.705 3.881 1.00 91.44 186 GLU A CA 1
ATOM 1433 C C . GLU A 1 186 ? -2.624 11.557 2.867 1.00 91.44 186 GLU A C 1
ATOM 1435 O O . GLU A 1 186 ? -2.627 11.310 1.658 1.00 91.44 186 GLU A O 1
ATOM 1440 N N . GLY A 1 187 ? -3.264 12.615 3.374 1.00 88.25 187 GLY A N 1
ATOM 1441 C CA . GLY A 1 187 ? -4.010 13.570 2.558 1.00 88.25 187 GLY A CA 1
ATOM 1442 C C . GLY A 1 187 ? -5.310 13.018 1.967 1.00 88.25 187 GLY A C 1
ATOM 1443 O O . GLY A 1 187 ? -5.792 13.578 0.980 1.00 88.25 187 GLY A O 1
ATOM 1444 N N . LEU A 1 188 ? -5.864 11.943 2.541 1.00 91.62 188 LEU A N 1
ATOM 1445 C CA . LEU A 1 188 ? -7.093 11.298 2.079 1.00 91.62 188 LEU A CA 1
ATOM 1446 C C . LEU A 1 188 ? -8.208 11.388 3.126 1.00 91.62 188 LEU A C 1
ATOM 1448 O O . LEU A 1 188 ? -7.979 11.254 4.327 1.00 91.62 188 LEU A O 1
ATOM 1452 N N . SER A 1 189 ? -9.443 11.573 2.660 1.00 92.75 189 SER A N 1
ATOM 1453 C CA . SER A 1 189 ? -10.628 11.275 3.467 1.00 92.75 189 SER A CA 1
ATOM 1454 C C . SER A 1 189 ? -10.817 9.761 3.623 1.00 92.75 189 SER A C 1
ATOM 1456 O O . SER A 1 189 ? -10.238 8.970 2.877 1.00 92.75 189 SER A O 1
ATOM 1458 N N . LEU A 1 190 ? -11.688 9.338 4.545 1.00 91.88 190 LEU A N 1
ATOM 1459 C CA . LEU A 1 190 ? -12.046 7.922 4.693 1.00 91.88 190 LEU A CA 1
ATOM 1460 C C . LEU A 1 190 ? -12.634 7.331 3.405 1.00 91.88 190 LEU A C 1
ATOM 1462 O O . LEU A 1 190 ? -12.309 6.200 3.057 1.00 91.88 190 LEU A O 1
ATOM 1466 N N . ASP A 1 191 ? -13.449 8.082 2.668 1.00 93.25 191 ASP A N 1
ATOM 1467 C CA . ASP A 1 191 ? -14.010 7.597 1.403 1.00 93.25 191 ASP A CA 1
ATOM 1468 C C . ASP A 1 191 ? -12.914 7.441 0.339 1.00 93.25 191 ASP A C 1
ATOM 1470 O O . ASP A 1 191 ? -12.813 6.399 -0.309 1.00 93.25 191 ASP A O 1
ATOM 1474 N N . GLN A 1 192 ? -12.017 8.428 0.228 1.00 93.00 192 GLN A N 1
ATOM 1475 C CA . GLN A 1 192 ? -10.887 8.376 -0.704 1.00 93.00 192 GLN A CA 1
ATOM 1476 C C . GLN A 1 192 ? -9.907 7.247 -0.367 1.00 93.00 192 GLN A C 1
ATOM 1478 O O . GLN A 1 192 ? -9.393 6.590 -1.270 1.00 93.00 192 GLN A O 1
ATOM 1483 N N . HIS A 1 193 ? -9.658 6.994 0.919 1.00 94.88 193 HIS A N 1
ATOM 1484 C CA . HIS A 1 193 ? -8.836 5.874 1.361 1.00 94.88 193 HIS A CA 1
ATOM 1485 C C . HIS A 1 193 ? -9.493 4.528 1.013 1.00 94.88 193 HIS A C 1
ATOM 1487 O O . HIS A 1 193 ? -8.814 3.626 0.525 1.00 94.88 193 HIS A O 1
ATOM 1493 N N . ALA A 1 194 ? -10.815 4.390 1.167 1.00 95.19 194 ALA A N 1
ATOM 1494 C CA . ALA A 1 194 ? -11.526 3.169 0.779 1.00 95.19 194 ALA A CA 1
ATOM 1495 C C . ALA A 1 194 ? -11.423 2.916 -0.733 1.00 95.19 194 ALA A C 1
ATOM 1497 O O . ALA A 1 194 ? -11.189 1.784 -1.166 1.00 95.19 194 ALA A O 1
ATOM 1498 N N . ASP A 1 195 ? -11.549 3.968 -1.541 1.00 95.00 195 ASP A N 1
ATOM 1499 C CA . ASP A 1 195 ? -11.390 3.880 -2.991 1.00 95.00 195 ASP A CA 1
ATOM 1500 C C . ASP A 1 195 ? -9.946 3.573 -3.403 1.00 95.00 195 ASP A C 1
ATOM 1502 O O . ASP A 1 195 ? -9.726 2.772 -4.317 1.00 95.00 195 ASP A O 1
ATOM 1506 N N . LEU A 1 196 ? -8.954 4.116 -2.688 1.00 95.69 196 LEU A N 1
ATOM 1507 C CA . LEU A 1 196 ? -7.547 3.775 -2.895 1.00 95.69 196 LEU A CA 1
ATOM 1508 C C . LEU A 1 196 ? -7.290 2.294 -2.603 1.00 95.69 196 LEU A C 1
ATOM 1510 O O . LEU A 1 196 ? -6.687 1.606 -3.428 1.00 95.69 196 LEU A O 1
ATOM 1514 N N . MET A 1 197 ? -7.796 1.779 -1.480 1.00 96.62 197 MET A N 1
ATOM 1515 C CA . MET A 1 197 ? -7.679 0.363 -1.120 1.00 96.62 197 MET A CA 1
ATOM 1516 C C . MET A 1 197 ? -8.268 -0.530 -2.216 1.00 96.62 197 MET A C 1
ATOM 1518 O O . MET A 1 197 ? -7.621 -1.489 -2.639 1.00 96.62 197 MET A O 1
ATOM 1522 N N . ARG A 1 198 ? -9.447 -0.186 -2.756 1.00 95.88 198 ARG A N 1
ATOM 1523 C CA . ARG A 1 198 ? -10.069 -0.910 -3.883 1.00 95.88 198 ARG A CA 1
ATOM 1524 C C . ARG A 1 198 ? -9.219 -0.859 -5.151 1.00 95.88 198 ARG A C 1
ATOM 1526 O O . ARG A 1 198 ? -9.038 -1.892 -5.795 1.00 95.88 198 ARG A O 1
ATOM 1533 N N . ALA A 1 199 ? -8.682 0.307 -5.507 1.00 94.50 199 ALA A N 1
ATOM 1534 C CA . ALA A 1 199 ? -7.810 0.457 -6.672 1.00 94.50 199 ALA A CA 1
ATOM 1535 C C . ALA A 1 199 ? -6.538 -0.398 -6.541 1.00 94.50 199 ALA A C 1
ATOM 1537 O O . ALA A 1 199 ? -6.138 -1.075 -7.490 1.00 94.50 199 ALA A O 1
ATOM 1538 N N . VAL A 1 200 ? -5.943 -0.442 -5.347 1.00 96.69 200 VAL A N 1
ATOM 1539 C CA . VAL A 1 200 ? -4.785 -1.296 -5.051 1.00 96.69 200 VAL A CA 1
ATOM 1540 C C . VAL A 1 200 ? -5.152 -2.780 -5.082 1.00 96.69 200 VAL A C 1
ATOM 1542 O O . VAL A 1 200 ? -4.395 -3.588 -5.618 1.00 96.69 200 VAL A O 1
ATOM 1545 N N . GLY A 1 201 ? -6.332 -3.155 -4.586 1.00 95.38 201 GLY A N 1
ATOM 1546 C CA . GLY A 1 201 ? -6.844 -4.517 -4.730 1.00 95.38 201 GLY A CA 1
ATOM 1547 C C . GLY A 1 201 ? -6.947 -4.943 -6.193 1.00 95.38 201 GLY A C 1
ATOM 1548 O O . GLY A 1 201 ? -6.462 -6.015 -6.558 1.00 95.38 201 GLY A O 1
ATOM 1549 N N . ASN A 1 202 ? -7.475 -4.071 -7.055 1.00 91.25 202 ASN A N 1
ATOM 1550 C CA . ASN A 1 202 ? -7.521 -4.319 -8.496 1.00 91.25 202 ASN A CA 1
ATOM 1551 C C . ASN A 1 202 ? -6.116 -4.483 -9.092 1.00 91.25 202 ASN A C 1
ATOM 1553 O O . ASN A 1 202 ? -5.900 -5.405 -9.875 1.00 91.25 202 ASN A O 1
ATOM 1557 N N . LEU A 1 203 ? -5.154 -3.640 -8.700 1.00 92.06 203 LEU A N 1
ATOM 1558 C CA . LEU A 1 203 ? -3.756 -3.760 -9.126 1.00 92.06 203 LEU A CA 1
ATOM 1559 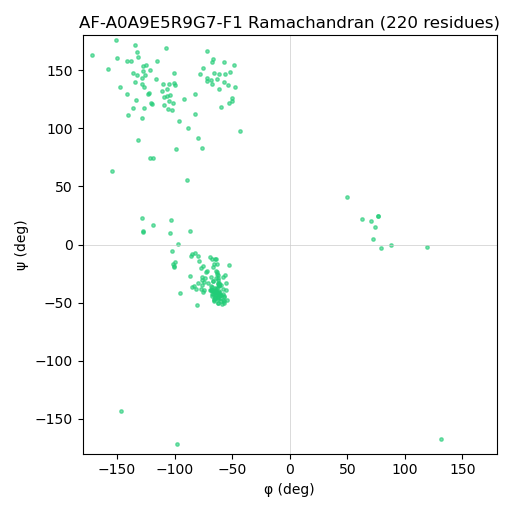C C . LEU A 1 203 ? -3.164 -5.130 -8.771 1.00 92.06 203 LEU A C 1
ATOM 1561 O O . LEU A 1 203 ? -2.575 -5.789 -9.629 1.00 92.06 203 LEU A O 1
ATOM 1565 N N . LEU A 1 204 ? -3.344 -5.584 -7.532 1.00 93.31 204 LEU A N 1
ATOM 1566 C CA . LEU A 1 204 ? -2.831 -6.875 -7.068 1.00 93.31 204 LEU A CA 1
ATOM 1567 C C . LEU A 1 204 ? -3.495 -8.054 -7.792 1.00 93.31 204 LEU A C 1
ATOM 1569 O O . LEU A 1 204 ? -2.813 -9.007 -8.170 1.00 93.31 204 LEU A O 1
ATOM 1573 N N . VAL A 1 205 ? -4.805 -7.981 -8.043 1.00 89.94 205 VAL A N 1
ATOM 1574 C CA . VAL A 1 205 ? -5.537 -9.012 -8.796 1.00 89.94 205 VAL A CA 1
ATOM 1575 C C . VAL A 1 205 ? -5.074 -9.071 -10.252 1.00 89.94 205 VAL A C 1
ATOM 1577 O O . VAL A 1 205 ? -4.784 -10.159 -10.753 1.00 89.94 205 VAL A O 1
ATOM 1580 N N . VAL A 1 206 ? -4.963 -7.918 -10.919 1.00 84.81 206 VAL A N 1
ATOM 1581 C CA . VAL A 1 206 ? -4.527 -7.807 -12.322 1.00 84.81 206 VAL A CA 1
ATOM 1582 C C . VAL A 1 206 ? -3.104 -8.323 -12.498 1.00 84.81 206 VAL A C 1
ATOM 1584 O O . VAL A 1 206 ? -2.822 -9.057 -13.440 1.00 84.81 206 VAL A O 1
ATOM 1587 N N . THR A 1 207 ? -2.211 -7.991 -11.572 1.00 86.69 207 THR A N 1
ATOM 1588 C CA . THR A 1 207 ? -0.812 -8.435 -11.628 1.00 86.69 207 THR A CA 1
ATOM 1589 C C . THR A 1 207 ? -0.605 -9.852 -11.079 1.00 86.69 207 THR A C 1
ATOM 1591 O O . THR A 1 207 ? 0.479 -10.408 -11.202 1.00 86.69 207 THR A O 1
ATOM 1594 N N . GLY A 1 208 ? -1.629 -10.471 -10.481 1.00 89.06 208 GLY A N 1
ATOM 1595 C CA . GLY A 1 208 ? -1.554 -11.827 -9.934 1.00 89.06 208 GLY A CA 1
ATOM 1596 C C . GLY A 1 208 ? -0.775 -11.958 -8.617 1.00 89.06 208 GLY A C 1
ATOM 1597 O O . GLY A 1 208 ? -0.453 -13.075 -8.208 1.00 89.06 208 GLY A O 1
ATOM 1598 N N . HIS A 1 209 ? -0.493 -10.857 -7.923 1.00 93.88 209 HIS A N 1
ATOM 1599 C CA . HIS A 1 209 ? 0.225 -10.840 -6.644 1.00 93.88 209 HIS A CA 1
ATOM 1600 C C . HIS A 1 209 ? -0.749 -10.977 -5.458 1.00 93.88 209 HIS A C 1
ATOM 1602 O O . HIS A 1 209 ? -0.791 -10.145 -4.557 1.00 93.88 209 HIS A O 1
ATOM 1608 N N . VAL A 1 210 ? -1.555 -12.046 -5.455 1.00 93.50 210 VAL A N 1
ATOM 1609 C CA . VAL A 1 210 ? -2.542 -12.347 -4.400 1.00 93.50 210 VAL A CA 1
ATOM 1610 C C . VAL A 1 210 ? -2.446 -13.804 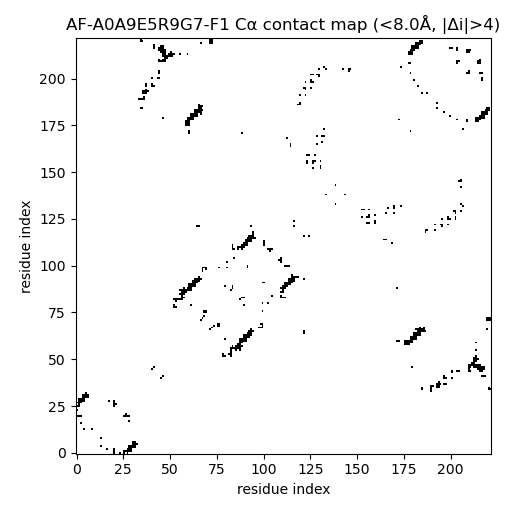-3.946 1.00 93.50 210 VAL A C 1
ATOM 1612 O O . VAL A 1 210 ? -2.160 -14.691 -4.749 1.00 93.50 210 VAL A O 1
ATOM 1615 N N . GLY A 1 211 ? -2.695 -14.066 -2.659 1.00 92.38 211 GLY A N 1
ATOM 1616 C CA . GLY A 1 211 ? -2.855 -15.425 -2.117 1.00 92.38 211 GLY A CA 1
ATOM 1617 C C . GLY A 1 211 ? -1.581 -16.277 -2.009 1.00 92.38 211 GLY A C 1
ATOM 1618 O O . GLY A 1 211 ? -1.669 -17.442 -1.627 1.00 92.38 211 GLY A O 1
ATOM 1619 N N . ARG A 1 212 ? -0.404 -15.717 -2.306 1.00 94.06 212 ARG A N 1
ATOM 1620 C CA . ARG A 1 212 ? 0.907 -16.378 -2.183 1.00 94.06 212 ARG A CA 1
ATOM 1621 C C . ARG A 1 212 ? 1.834 -15.598 -1.239 1.00 94.06 212 ARG A C 1
ATOM 1623 O O . ARG A 1 212 ? 1.683 -14.380 -1.152 1.00 94.06 212 ARG A O 1
ATOM 1630 N N . PRO A 1 213 ? 2.768 -16.254 -0.522 1.00 95.81 213 PRO A N 1
ATOM 1631 C CA . PRO A 1 213 ? 3.701 -15.565 0.373 1.00 95.81 213 PRO A CA 1
ATOM 1632 C C . PRO A 1 213 ? 4.438 -14.417 -0.323 1.00 95.81 213 PRO A C 1
ATOM 1634 O O . PRO A 1 213 ? 4.696 -14.494 -1.518 1.00 95.81 213 PRO A O 1
ATOM 1637 N N . ASN A 1 214 ? 4.772 -13.370 0.430 1.00 95.69 214 ASN A N 1
ATOM 1638 C CA . ASN A 1 214 ? 5.437 -12.138 -0.014 1.00 95.69 214 ASN A CA 1
ATOM 1639 C C . ASN A 1 214 ? 4.641 -11.307 -1.031 1.00 95.69 214 ASN A C 1
ATOM 1641 O O . ASN A 1 214 ? 5.211 -10.490 -1.748 1.00 95.69 214 ASN A O 1
ATOM 1645 N N . ASN A 1 215 ? 3.321 -11.493 -1.073 1.00 96.69 215 ASN A N 1
ATOM 1646 C CA . ASN A 1 215 ? 2.436 -10.776 -1.978 1.00 96.69 215 ASN A CA 1
ATOM 1647 C C . ASN A 1 215 ? 1.191 -10.270 -1.258 1.00 96.69 215 ASN A C 1
ATOM 1649 O O . ASN A 1 215 ? 0.616 -10.998 -0.443 1.00 96.69 215 ASN A O 1
ATOM 1653 N N . GLY A 1 216 ? 0.765 -9.053 -1.593 1.00 96.88 216 GLY A N 1
ATOM 1654 C CA . GLY A 1 216 ? -0.507 -8.490 -1.152 1.00 96.88 216 GLY A CA 1
ATOM 1655 C C . GLY A 1 216 ? -0.410 -7.081 -0.570 1.00 96.88 216 GLY A C 1
ATOM 1656 O O . GLY A 1 216 ? 0.600 -6.387 -0.691 1.00 96.88 216 GLY A O 1
ATOM 1657 N N . LEU A 1 217 ? -1.503 -6.669 0.065 1.00 96.81 217 LEU A N 1
ATOM 1658 C CA . LEU A 1 217 ? -1.719 -5.342 0.637 1.00 96.81 217 LEU A CA 1
ATOM 1659 C C . LEU A 1 217 ? -1.473 -5.323 2.152 1.00 96.81 217 LEU A C 1
ATOM 1661 O O . LEU A 1 217 ? -1.914 -6.218 2.874 1.00 96.81 217 LEU A O 1
ATOM 1665 N N . THR A 1 218 ? -0.805 -4.284 2.648 1.00 95.38 218 THR A N 1
ATOM 1666 C CA . THR A 1 218 ? -0.695 -3.966 4.077 1.00 95.38 218 THR A CA 1
ATOM 1667 C C . THR A 1 218 ? -1.099 -2.508 4.312 1.00 95.38 218 THR A C 1
ATOM 1669 O O . THR A 1 218 ? -0.357 -1.611 3.914 1.00 95.38 218 THR A O 1
ATOM 1672 N N . PRO A 1 219 ? -2.255 -2.246 4.942 1.00 94.75 219 PRO A N 1
ATOM 1673 C CA . PRO A 1 219 ? -2.588 -0.904 5.405 1.00 94.75 219 PRO A CA 1
ATOM 1674 C C . PRO A 1 219 ? -1.674 -0.483 6.565 1.00 94.75 219 PRO A C 1
ATOM 1676 O O . PRO A 1 219 ? -1.362 -1.296 7.438 1.00 94.75 219 PRO A O 1
ATOM 1679 N N . VAL A 1 220 ? -1.279 0.786 6.592 1.00 92.81 220 VAL A N 1
ATOM 1680 C CA . VAL A 1 220 ? -0.595 1.437 7.714 1.00 92.81 220 VAL A CA 1
ATOM 1681 C C . VAL A 1 220 ? -1.318 2.729 8.080 1.00 92.81 220 VAL A C 1
ATOM 1683 O O . VAL A 1 220 ? -1.833 3.432 7.218 1.00 92.81 220 VAL A O 1
ATOM 1686 N N . GLY A 1 221 ? -1.383 3.033 9.368 1.00 82.12 221 GLY A N 1
ATOM 1687 C CA . GLY A 1 221 ? -2.042 4.224 9.882 1.00 82.12 221 GLY A CA 1
ATOM 1688 C C . GLY A 1 221 ? -1.758 4.389 11.369 1.00 82.12 221 GLY A C 1
ATOM 1689 O O . GLY A 1 221 ? -1.299 3.446 12.019 1.00 82.12 221 GLY A O 1
ATOM 1690 N N . TRP A 1 222 ? -2.012 5.598 11.865 1.00 58.62 222 TRP A N 1
ATOM 1691 C CA . TRP A 1 222 ? -1.930 5.965 13.279 1.00 58.62 222 TRP A CA 1
ATOM 1692 C C . TRP A 1 222 ? -3.125 5.445 14.075 1.00 58.62 222 TRP A C 1
ATOM 1694 O O . TRP A 1 222 ? -4.255 5.475 13.519 1.00 58.62 222 TRP A O 1
#

Nearest PDB structures (foldseek):
  7xqw-assembly1_A  TM=7.401E-01  e=9.737E-07  Methylorubrum extorquens AM1
  7qv7-assembly1_S  TM=6.973E-01  e=4.024E-07  Thermoanaerobacter kivui
  2iv2-assembly1_X  TM=7.460E-01  e=4.504E-06  Escherichia coli
  2voy-assembly1_I  TM=2.747E-01  e=4.659E-01  Archaeoglobus fulgidus
  3ot5-assembly6_D  TM=3.677E-01  e=5.216E+00  Listeria monocytogenes EGD-e

Sequence (222 aa):
MGAVAGPMLSNEDLWELRQLVEQVGSQHLGVYPATMSGWEVVQQVGVARGSNFSDMGADTTVLVIASDLEEEAPIWWLRTKSAVERGATLITLNTRDTRLDHIYNEKKPLNRYALRYAYGQAVEAVNYLVAKLLEGNSLDAALESRATRLADLRQQSKAGAARPDYDARLERLATCENLVVIVGAEGLSLDQHADLMRAVGNLLVVTGHVGRPNNGLTPVGW

Foldseek 3Di:
DADEEEPPDDPVVVVVNCVVQVVVPHDHYHYPPPFAAQVVLCVFFNAAPPADLQPAAQLEEEEEALDQCVVQPVPVLVSVLNNQVRHYAYEYEHQDDHVSQVRDDPVDDTNYHYHHDHQLCRLLVLLLLLLVLPVPPPDDPLQVVQCPPPVVSNVSNVVDDDRPRVNVCSVVLQRRNAYEYEYGQHNHDNVSNSSSSVSVSSSQSNSVQGNDHRGGYDYTGD

Solvent-accessible surface area (backbone atoms only — not comparable to full-atom values): 12425 Å² total; per-residue (Å²): 120,71,51,74,48,47,88,87,56,51,74,65,55,52,48,52,52,49,52,54,42,45,74,75,75,30,83,50,72,46,63,46,82,73,60,76,50,43,61,75,43,44,77,72,30,24,56,22,80,86,45,51,61,89,73,41,22,66,52,24,29,40,38,40,30,28,55,53,38,68,79,55,33,51,69,59,32,53,41,50,51,54,13,28,74,56,44,8,34,38,35,40,43,24,69,65,91,47,72,79,72,65,68,79,54,96,89,49,91,66,53,67,45,80,43,76,43,61,87,80,34,64,43,60,51,45,34,38,53,44,42,49,54,58,68,71,41,72,81,50,78,72,48,70,80,70,42,97,59,55,71,63,50,52,62,61,30,73,74,59,76,94,62,89,80,48,66,86,52,47,56,56,70,71,70,42,81,24,39,34,37,38,37,34,42,62,82,49,54,60,68,54,30,23,48,32,38,49,37,51,44,50,40,30,61,76,69,60,30,46,81,40,57,48,9,14,39,42,82,50,63,112

pLDDT: mean 86.19, std 14.58, range [43.19, 97.81]

Radius of gyration: 18.68 Å; Cα contacts (8 Å, |Δi|>4): 372; chains: 1; bounding box: 59×33×51 Å

Mean predicted aligned error: 7.0 Å